Protein AF-I7BSS2-F1 (afdb_monomer_lite)

pLDDT: mean 83.57, std 13.73, range [34.84, 98.06]

Sequence (216 aa):
MVSVLHREDRYIVIKRSDLDKIPGKQRIEFSKASRVAHERMFAAGAPPRQFLVIESDWPEYELAWASIEARVLGSGAAPLTGTRLLELHSSELRAARMETATLRAQLDERNELLRDSSGKLIRLAAHLISAPLFALQDLQDEDKKMTRARVDKAVDTADARLKDAAYELRRIADALSASAGPSSPTWSCQACQVEQPTDRACDACAGQTALITARS

Secondary structure (DSSP,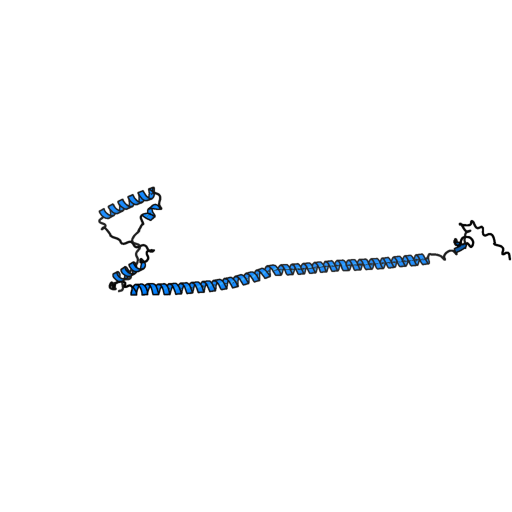 8-state):
---------------TTGGGGS-HHHHHHHHHHHHHHHHHHHHTTPPP-------TTSTTHHHHHHHHHHHHTT-------HHHHHHHHHHHHHHHHHHHHHHHHHHHHHHHHHHHHHHHHHHHHHHHHHHHHHHHHHHHHHHHHHHHHHHHHHHHHHHHHHHHHHHHHHHHHHHHHHHS-S-PPEEE-TTT--EEETTS--TTTTT---------

Foldseek 3Di:
DQDDDDDDPDDDDDDPVNLVVDDPVVSVVVVVVVVVVVVVCVVVPNDDDDDDDDDPPPPCPVVVVVQVRCVVRVVDPPDCDVVVVVVVVVVVVVVVVVVVVVVVVVVVVVVVVVVVVVVVVVVVVCCVVVVVVVVVVVVVVVVVVVVVVVVVVVVVVVVVVVVVVVVVVVVVVVVVVVVPDDDQDWDQDPVPRDTDHPVDADPVPRNDDDDPPDDD

Structure (mmCIF, N/CA/C/O backbone):
data_AF-I7BSS2-F1
#
_entry.id   AF-I7BSS2-F1
#
loop_
_atom_site.group_PDB
_atom_site.id
_atom_site.type_symbol
_atom_site.label_atom_id
_atom_site.label_alt_id
_atom_site.label_comp_id
_atom_site.label_asym_id
_atom_site.label_entity_id
_atom_site.label_seq_id
_atom_site.pdbx_PDB_ins_code
_atom_site.Cartn_x
_atom_site.Cartn_y
_atom_site.Cartn_z
_atom_site.occupancy
_atom_site.B_iso_or_equiv
_atom_site.auth_seq_id
_atom_site.auth_comp_id
_atom_site.auth_asym_id
_atom_site.auth_atom_id
_atom_site.pdbx_PDB_model_num
ATOM 1 N N . MET A 1 1 ? -12.996 -29.213 43.924 1.00 43.97 1 MET A N 1
ATOM 2 C CA . MET A 1 1 ? -13.261 -28.776 42.536 1.00 43.97 1 MET A CA 1
ATOM 3 C C . MET A 1 1 ? -13.120 -27.266 42.515 1.00 43.97 1 MET A C 1
ATOM 5 O O . MET A 1 1 ? -13.808 -26.621 43.293 1.00 43.97 1 MET A O 1
ATOM 9 N N . V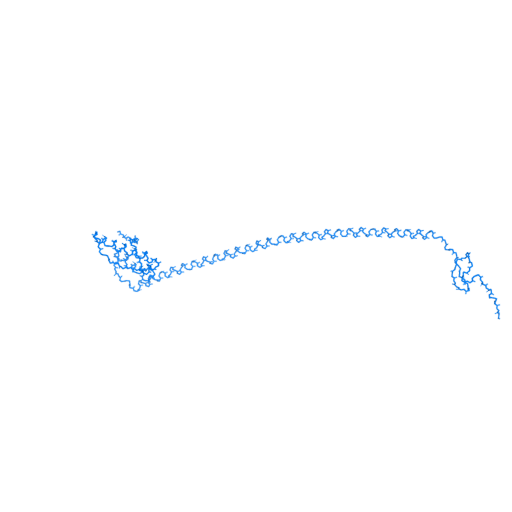AL A 1 2 ? -12.186 -26.722 41.732 1.00 50.12 2 VAL A N 1
ATOM 10 C CA . VAL A 1 2 ? -12.055 -25.268 41.554 1.00 50.12 2 VAL A CA 1
ATOM 11 C C . VAL A 1 2 ? -13.132 -24.857 40.558 1.00 50.12 2 VAL A C 1
ATOM 13 O O . VAL A 1 2 ? -13.096 -25.280 39.406 1.00 50.12 2 VAL A O 1
ATOM 16 N N . SER A 1 3 ? -14.136 -24.124 41.020 1.00 57.00 3 SER A N 1
ATOM 17 C CA . SER A 1 3 ? -15.126 -23.492 40.149 1.00 57.00 3 SER A CA 1
ATOM 18 C C . SER A 1 3 ? -14.382 -22.525 39.227 1.00 57.00 3 SER A C 1
ATOM 20 O O . SER A 1 3 ? -13.585 -21.744 39.722 1.00 57.00 3 SER A O 1
ATOM 22 N N . VAL A 1 4 ? -14.587 -22.562 37.914 1.00 64.50 4 VAL A N 1
ATOM 23 C CA . VAL A 1 4 ? -14.026 -21.542 37.010 1.00 64.50 4 VAL A CA 1
ATOM 24 C C . VAL A 1 4 ? -15.066 -20.435 36.855 1.00 64.50 4 VAL A C 1
ATOM 26 O O . VAL A 1 4 ? -16.235 -20.724 36.595 1.00 64.50 4 VAL A O 1
ATOM 29 N N . LEU A 1 5 ? -14.672 -19.173 37.049 1.00 74.12 5 LEU A N 1
ATOM 30 C CA . LEU A 1 5 ? -15.551 -18.032 36.797 1.00 74.12 5 LEU A CA 1
ATOM 31 C C . LEU A 1 5 ? -15.657 -17.814 35.280 1.00 74.12 5 LEU A C 1
ATOM 33 O O . LEU A 1 5 ? -14.679 -17.459 34.628 1.00 74.12 5 LEU A O 1
ATOM 37 N N . HIS A 1 6 ? -16.849 -17.993 34.715 1.00 76.25 6 HIS A N 1
ATOM 38 C CA . HIS A 1 6 ? -17.113 -17.668 33.314 1.00 76.25 6 HIS A CA 1
ATOM 39 C C . HIS A 1 6 ? -17.770 -16.290 33.199 1.00 76.25 6 HIS A C 1
ATOM 41 O O . HIS A 1 6 ? -18.730 -15.992 33.909 1.00 76.25 6 HIS A O 1
ATOM 47 N N . ARG A 1 7 ? -17.255 -15.443 32.297 1.00 82.81 7 ARG A N 1
ATOM 48 C CA . ARG A 1 7 ? -17.923 -14.195 31.902 1.00 82.81 7 ARG A CA 1
ATOM 49 C C . ARG A 1 7 ? -19.115 -14.577 31.020 1.00 82.81 7 ARG A C 1
ATOM 51 O O . ARG A 1 7 ? -18.929 -15.236 30.002 1.00 82.81 7 ARG A O 1
ATOM 58 N N . GLU A 1 8 ? -20.324 -14.207 31.424 1.00 82.69 8 GLU A N 1
ATOM 59 C CA . GLU A 1 8 ? -21.550 -14.596 30.724 1.00 82.69 8 GLU A CA 1
ATOM 60 C C . GLU A 1 8 ? -22.195 -13.391 30.037 1.00 82.69 8 GLU A C 1
ATOM 62 O O . GLU A 1 8 ? -22.363 -12.333 30.647 1.00 82.69 8 GLU A O 1
ATOM 67 N N . ASP A 1 9 ? -22.629 -13.577 28.793 1.00 84.31 9 ASP A N 1
ATOM 68 C CA . ASP A 1 9 ? -23.390 -12.572 28.051 1.00 84.31 9 ASP A CA 1
ATOM 69 C C . ASP A 1 9 ? -24.883 -12.649 28.418 1.00 84.31 9 ASP A C 1
ATOM 71 O O . ASP A 1 9 ? -25.696 -13.269 27.733 1.00 84.31 9 ASP A O 1
ATOM 75 N N . ARG A 1 10 ? -25.233 -12.109 29.593 1.00 85.56 10 ARG A N 1
ATOM 76 C CA . ARG A 1 10 ? -26.603 -12.168 30.147 1.00 85.56 10 ARG A CA 1
ATOM 77 C C . ARG A 1 10 ? -27.383 -10.866 30.055 1.00 85.56 10 ARG A C 1
ATOM 79 O O . ARG A 1 10 ? -28.590 -10.866 30.303 1.00 85.56 10 ARG A O 1
ATOM 86 N N . TYR A 1 11 ? -26.710 -9.756 29.778 1.00 87.31 11 TYR A N 1
ATOM 87 C CA . TYR A 1 11 ? -27.291 -8.429 29.919 1.00 87.31 11 TYR A CA 1
ATOM 88 C C . TYR A 1 11 ? -26.928 -7.555 28.732 1.00 87.31 11 TYR A C 1
ATOM 90 O O . TYR A 1 11 ? -25.764 -7.430 28.373 1.00 87.31 11 TYR A O 1
ATOM 98 N N . ILE A 1 12 ? -27.933 -6.867 28.199 1.00 87.75 12 ILE A N 1
ATOM 99 C CA . ILE A 1 12 ? -27.731 -5.775 27.255 1.00 87.75 12 ILE A CA 1
ATOM 100 C C . ILE A 1 12 ? -27.746 -4.476 28.057 1.00 87.75 12 ILE A C 1
ATOM 102 O O . ILE A 1 12 ? -28.738 -4.156 28.718 1.00 87.75 12 ILE A O 1
ATOM 106 N N . VAL A 1 13 ? -26.649 -3.724 27.994 1.00 88.94 13 VAL A N 1
ATOM 107 C CA . VAL A 1 13 ? -26.529 -2.396 28.604 1.00 88.94 13 VAL A CA 1
ATOM 108 C C . VAL A 1 13 ? -26.476 -1.362 27.491 1.00 88.94 13 VAL A C 1
ATOM 110 O O . VAL A 1 13 ? -25.643 -1.448 26.595 1.00 88.94 13 VAL A O 1
ATOM 113 N N . ILE A 1 14 ? -27.367 -0.374 27.546 1.00 90.25 14 ILE A N 1
ATOM 114 C CA . ILE A 1 14 ? -27.412 0.724 26.577 1.00 90.25 14 ILE A CA 1
ATOM 115 C C . ILE A 1 14 ? -27.249 2.032 27.344 1.00 90.25 14 ILE A C 1
ATOM 117 O O . ILE A 1 14 ? -28.070 2.350 28.210 1.00 90.25 14 ILE A O 1
ATOM 121 N N . LYS A 1 15 ? -26.196 2.801 27.039 1.00 90.88 15 LYS A N 1
ATOM 122 C CA . LYS A 1 15 ? -26.003 4.124 27.641 1.00 90.88 15 LYS A CA 1
ATOM 123 C C . LYS A 1 15 ? -27.049 5.091 27.104 1.00 90.88 15 LYS A C 1
ATOM 125 O O . LYS A 1 15 ? -27.368 5.100 25.917 1.00 90.88 15 LYS A O 1
ATOM 130 N N . ARG A 1 16 ? -27.547 5.972 27.972 1.00 89.44 16 ARG A N 1
ATOM 131 C CA . ARG A 1 16 ? -28.527 6.991 27.565 1.00 89.44 16 ARG A CA 1
ATOM 132 C C . ARG A 1 16 ? -27.967 7.957 26.521 1.00 89.44 16 ARG A C 1
ATOM 134 O O . ARG A 1 16 ? -28.697 8.307 25.607 1.00 89.44 16 ARG A O 1
ATOM 141 N N . SER A 1 17 ? -26.693 8.332 26.623 1.00 91.19 17 SER A N 1
ATOM 142 C CA . SER A 1 17 ? -26.021 9.195 25.642 1.00 91.19 17 SER A CA 1
ATOM 143 C C . SER A 1 17 ? -25.881 8.540 24.266 1.00 91.19 17 SER A C 1
ATOM 145 O O . SER A 1 17 ? -25.930 9.223 23.248 1.00 91.19 17 SER A O 1
ATOM 147 N N . ASP A 1 18 ? -25.760 7.212 24.198 1.00 91.62 18 ASP A N 1
ATOM 148 C CA . ASP A 1 18 ? -25.717 6.504 22.916 1.00 91.62 18 ASP A CA 1
ATOM 149 C C . ASP A 1 18 ? -27.082 6.491 22.218 1.00 91.62 18 ASP A C 1
ATOM 151 O O . ASP A 1 18 ? -27.145 6.456 20.989 1.00 91.62 18 ASP A O 1
ATOM 155 N N . LEU A 1 19 ? -28.181 6.613 22.972 1.00 90.88 19 LEU A N 1
ATOM 156 C CA . LEU A 1 19 ? -29.523 6.759 22.400 1.00 90.88 19 LEU A CA 1
ATOM 157 C C . LEU A 1 19 ? -29.730 8.099 21.684 1.00 90.88 19 LEU A C 1
ATOM 159 O O . LEU A 1 19 ? -30.667 8.218 20.898 1.00 90.88 19 LEU A O 1
ATOM 163 N N . ASP A 1 20 ? -28.879 9.101 21.908 1.00 91.62 20 ASP A N 1
ATOM 164 C CA . ASP A 1 20 ? -28.957 10.368 21.171 1.00 91.62 20 ASP A CA 1
ATOM 165 C C . ASP A 1 20 ? -28.444 10.239 19.730 1.00 91.62 20 ASP A C 1
ATOM 167 O O . ASP A 1 20 ? -28.711 11.103 18.896 1.00 91.62 20 ASP A O 1
ATOM 171 N N . LYS A 1 21 ? -27.763 9.131 19.410 1.00 94.06 21 LYS A N 1
ATOM 172 C CA . LYS A 1 21 ? -27.249 8.832 18.067 1.00 94.06 21 LYS A CA 1
ATOM 173 C C . LYS A 1 21 ? -28.315 8.257 17.128 1.00 94.06 21 LYS A C 1
ATOM 175 O O . LYS A 1 21 ? -28.072 8.172 15.926 1.00 94.06 21 LYS A O 1
ATOM 180 N N . ILE A 1 22 ? -29.481 7.858 17.644 1.00 93.31 22 ILE A N 1
ATOM 181 C CA . ILE A 1 22 ? -30.592 7.334 16.836 1.00 93.31 22 ILE A CA 1
ATOM 182 C C . ILE A 1 22 ? -31.685 8.397 16.621 1.00 93.31 22 ILE A C 1
ATOM 184 O O . ILE A 1 22 ? -31.894 9.257 17.480 1.00 93.31 22 ILE A O 1
ATOM 188 N N . PRO A 1 23 ? -32.433 8.354 15.498 1.00 95.19 23 PRO A N 1
ATOM 189 C CA . PRO A 1 23 ? -33.503 9.308 15.217 1.00 95.19 23 PRO A CA 1
ATOM 190 C C . PRO A 1 23 ? -34.522 9.426 16.356 1.00 95.19 23 PRO A C 1
ATOM 192 O O . PRO A 1 23 ? -34.972 8.427 16.920 1.00 95.19 23 PRO A O 1
ATOM 195 N N . GLY A 1 24 ? -34.976 10.652 16.638 1.00 92.81 24 GLY A N 1
ATOM 196 C CA . GLY A 1 24 ? -35.850 10.940 17.782 1.00 92.81 24 GLY A CA 1
ATOM 197 C C . GLY A 1 24 ? -37.124 10.086 17.844 1.00 92.81 24 GLY A C 1
ATOM 198 O O . GLY A 1 24 ? -37.524 9.670 18.930 1.00 92.81 24 GLY A O 1
ATOM 199 N N . LYS A 1 25 ? -37.722 9.751 16.691 1.00 94.81 25 LYS A N 1
ATOM 200 C CA . LYS A 1 25 ? -38.886 8.851 16.616 1.00 94.81 25 LYS A CA 1
ATOM 201 C C . LYS A 1 25 ? -38.559 7.445 17.139 1.00 94.81 25 LYS A C 1
ATOM 203 O O . LYS A 1 25 ? -39.314 6.923 17.954 1.00 94.81 25 LYS A O 1
ATOM 208 N N . GLN A 1 26 ? -37.419 6.882 16.735 1.00 93.81 26 GLN A N 1
ATOM 209 C CA . GLN A 1 26 ? -36.960 5.561 17.180 1.00 93.81 26 GLN A CA 1
ATOM 210 C C . GLN A 1 26 ? -36.601 5.570 18.669 1.00 93.81 26 GLN A C 1
ATOM 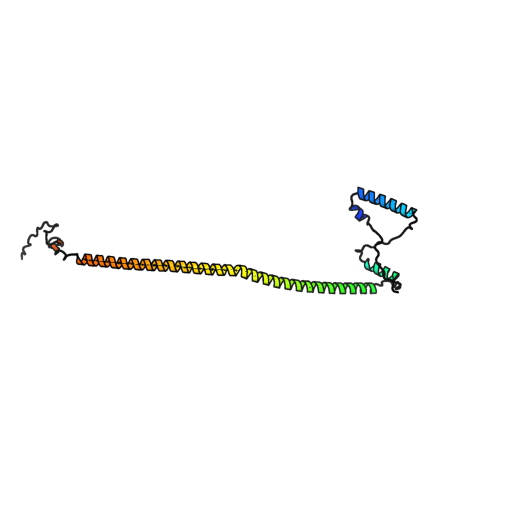212 O O . GLN A 1 26 ? -36.983 4.660 19.397 1.00 93.81 26 GLN A O 1
ATOM 217 N N . ARG A 1 27 ? -35.952 6.634 19.159 1.00 92.81 27 ARG A N 1
ATOM 218 C CA . ARG A 1 27 ? -35.647 6.806 20.591 1.00 92.81 27 ARG A CA 1
ATOM 219 C C . ARG A 1 27 ? -36.909 6.811 21.460 1.00 92.81 27 ARG A C 1
ATOM 221 O O . ARG A 1 27 ? -36.937 6.183 22.521 1.00 92.81 27 ARG A O 1
ATOM 228 N N . ILE A 1 28 ? -37.958 7.512 21.021 1.00 91.81 28 ILE A N 1
ATOM 229 C CA . ILE A 1 28 ? -39.251 7.560 21.725 1.00 91.81 28 ILE A CA 1
ATOM 230 C C . ILE A 1 28 ? -39.915 6.181 21.719 1.00 91.81 28 ILE A C 1
ATOM 232 O O . ILE A 1 28 ? -40.428 5.747 22.750 1.00 91.81 28 ILE A O 1
ATOM 236 N N . GLU A 1 29 ? -39.910 5.499 20.576 1.00 94.94 29 GLU A N 1
ATOM 237 C CA . GLU A 1 29 ? -40.485 4.162 20.431 1.00 94.94 29 GLU A CA 1
ATOM 238 C C . GLU A 1 29 ? -39.771 3.139 21.321 1.00 94.94 29 GLU A C 1
ATOM 240 O O . GLU A 1 29 ? -40.428 2.455 22.106 1.00 94.94 29 GLU A O 1
ATOM 245 N N . PHE A 1 30 ? -38.435 3.129 21.299 1.00 93.38 30 PHE A N 1
ATOM 246 C CA . PHE A 1 30 ? -37.604 2.314 22.182 1.00 93.38 30 PHE A CA 1
ATOM 247 C C . PHE A 1 30 ? -37.933 2.575 23.656 1.00 93.38 30 PHE A C 1
ATOM 249 O O . PHE A 1 30 ? -38.259 1.648 24.390 1.00 93.38 30 PHE A O 1
ATOM 256 N N . SER A 1 31 ? -37.958 3.844 24.077 1.00 90.19 31 SER A N 1
ATOM 257 C CA . SER A 1 31 ? -38.245 4.212 25.472 1.00 90.19 31 SER A CA 1
ATOM 258 C C . SER A 1 31 ? -39.629 3.736 25.931 1.00 90.19 31 SER A C 1
ATOM 260 O O . SER A 1 31 ? -39.784 3.250 27.054 1.00 90.19 31 SER A O 1
ATOM 262 N N . LYS A 1 32 ? -40.643 3.844 25.061 1.00 93.75 32 LYS A N 1
ATOM 263 C CA . LYS A 1 32 ? -41.996 3.337 25.336 1.00 93.75 32 LYS A CA 1
ATOM 264 C C . LYS A 1 32 ? -41.999 1.814 25.458 1.00 93.75 32 LYS A C 1
ATOM 266 O O . LYS A 1 32 ? -42.550 1.294 26.427 1.00 93.75 32 LYS A O 1
ATOM 271 N N . ALA A 1 33 ? -41.374 1.116 24.511 1.00 94.31 33 ALA A N 1
ATOM 272 C CA . ALA A 1 33 ? -41.299 -0.341 24.502 1.00 94.31 33 ALA A CA 1
ATOM 273 C C . ALA A 1 33 ? -40.562 -0.886 25.737 1.00 94.31 33 ALA A C 1
ATOM 275 O O . ALA A 1 33 ? -41.069 -1.793 26.397 1.00 94.31 33 ALA A O 1
ATOM 276 N N . SER A 1 34 ? -39.423 -0.291 26.112 1.00 91.81 34 SER A N 1
ATOM 277 C CA . SER A 1 34 ? -38.654 -0.683 27.299 1.00 91.81 34 SER A CA 1
ATOM 278 C C . SER A 1 34 ? -39.453 -0.521 28.589 1.00 91.81 34 SER A C 1
ATOM 280 O O . SER A 1 34 ? -39.405 -1.403 29.445 1.00 91.81 34 SER A O 1
ATOM 282 N N . ARG A 1 35 ? -40.225 0.567 28.730 1.00 91.06 35 ARG A N 1
ATOM 283 C CA . ARG A 1 35 ? -41.082 0.772 29.908 1.00 91.06 35 ARG A CA 1
ATOM 284 C C . ARG A 1 35 ? -42.175 -0.292 30.003 1.00 91.06 35 ARG A C 1
ATOM 286 O O . ARG A 1 35 ? -42.334 -0.894 31.058 1.00 91.06 35 ARG A O 1
ATOM 293 N N . VAL A 1 36 ? -42.872 -0.569 28.899 1.00 95.00 36 VAL A N 1
ATOM 294 C CA . VAL A 1 36 ? -43.915 -1.610 28.857 1.00 95.00 36 VAL A CA 1
ATOM 295 C C . VAL A 1 36 ? -43.330 -2.988 29.173 1.00 95.00 36 VAL A C 1
ATOM 297 O O . VAL A 1 36 ? -43.932 -3.754 29.923 1.00 95.00 36 VAL A O 1
ATOM 300 N N . ALA A 1 37 ? -42.152 -3.313 28.634 1.00 92.94 37 ALA A N 1
ATOM 301 C CA . ALA A 1 37 ? -41.465 -4.562 28.945 1.00 92.94 37 ALA A CA 1
ATOM 302 C C . ALA A 1 37 ? -41.114 -4.652 30.438 1.00 92.94 37 ALA A C 1
ATOM 304 O O . ALA A 1 37 ? -41.373 -5.679 31.060 1.00 92.94 37 ALA A O 1
ATOM 305 N N . HIS A 1 38 ? -40.582 -3.576 31.025 1.00 89.25 38 HIS A N 1
ATOM 306 C CA . HIS A 1 38 ? -40.266 -3.516 32.451 1.00 89.25 38 HIS A CA 1
ATOM 307 C C . HIS A 1 38 ? -41.501 -3.723 33.336 1.00 89.25 38 HIS A C 1
ATOM 309 O O . HIS A 1 38 ? -41.474 -4.573 34.221 1.00 89.25 38 HIS A O 1
ATOM 315 N N . GLU A 1 39 ? -42.597 -3.014 33.061 1.00 92.19 39 GLU A N 1
ATOM 316 C CA . GLU A 1 39 ? -43.860 -3.149 33.799 1.00 92.19 39 GLU A CA 1
ATOM 317 C C . GLU A 1 39 ? -44.426 -4.572 33.700 1.00 92.19 39 GLU A C 1
ATOM 319 O O . GLU A 1 39 ? -44.849 -5.140 34.705 1.00 92.19 39 GLU A O 1
ATOM 324 N N . ARG A 1 40 ? -44.378 -5.188 32.511 1.00 94.81 40 ARG A N 1
ATOM 325 C CA . ARG A 1 40 ? -44.810 -6.581 32.313 1.00 94.81 40 ARG A CA 1
ATOM 326 C C . ARG A 1 40 ? -43.929 -7.576 33.061 1.00 94.81 40 ARG A C 1
ATOM 328 O O . ARG A 1 40 ? -44.458 -8.503 33.662 1.00 94.81 40 ARG A O 1
ATOM 335 N N . MET A 1 41 ? -42.608 -7.390 33.044 1.00 93.06 41 MET A N 1
ATOM 336 C CA . MET A 1 41 ? -41.681 -8.232 33.808 1.00 93.06 41 MET A CA 1
ATOM 337 C C . MET A 1 41 ? -41.939 -8.110 35.310 1.00 93.06 41 MET A C 1
ATOM 339 O O . MET A 1 41 ? -41.990 -9.120 36.007 1.00 93.06 41 MET A O 1
ATOM 343 N N . PHE A 1 42 ? -42.150 -6.888 35.799 1.00 91.50 42 PHE A N 1
ATOM 344 C CA . PHE A 1 42 ? -42.475 -6.641 37.199 1.00 91.50 42 PHE A CA 1
ATOM 345 C C . PHE A 1 42 ? -43.810 -7.290 37.593 1.00 91.50 42 PHE A C 1
ATOM 347 O O . PHE A 1 42 ? -43.873 -8.002 38.591 1.00 91.50 42 PHE A O 1
ATOM 354 N N . ALA A 1 43 ? -44.854 -7.137 36.771 1.00 93.94 43 ALA A N 1
ATOM 355 C CA . ALA A 1 43 ? -46.148 -7.789 36.982 1.00 93.94 43 ALA A CA 1
ATOM 356 C C . ALA A 1 43 ? -46.061 -9.327 36.944 1.00 93.94 43 ALA A C 1
ATOM 358 O O . ALA A 1 43 ? -46.811 -10.002 37.642 1.00 93.94 43 ALA A O 1
ATOM 359 N N . ALA A 1 44 ? -45.123 -9.883 36.172 1.00 96.19 44 ALA A N 1
ATOM 360 C CA . ALA A 1 44 ? -44.820 -11.313 36.140 1.00 96.19 44 ALA A CA 1
ATOM 361 C C . ALA A 1 44 ? -43.972 -11.799 37.338 1.00 96.19 44 ALA A C 1
ATOM 363 O O . ALA A 1 44 ? -43.592 -12.967 37.381 1.00 96.19 44 ALA A O 1
ATOM 364 N N . GLY A 1 45 ? -43.664 -10.927 38.305 1.00 94.69 45 GLY A N 1
ATOM 365 C CA . GLY A 1 45 ? -42.936 -11.276 39.526 1.00 94.69 45 GLY A CA 1
ATOM 366 C C . GLY A 1 45 ? -41.412 -11.217 39.405 1.00 94.69 45 GLY A C 1
ATOM 367 O O . GLY A 1 45 ? -40.714 -11.757 40.263 1.00 94.69 45 GLY A O 1
ATOM 368 N N . ALA A 1 46 ? -40.864 -10.576 38.366 1.00 93.31 46 ALA A N 1
ATOM 369 C CA . ALA A 1 46 ? -39.422 -10.369 38.285 1.00 93.31 46 ALA A CA 1
ATOM 370 C C . ALA A 1 46 ? -38.949 -9.458 39.439 1.00 93.31 46 ALA A C 1
ATOM 372 O O . ALA A 1 46 ? -39.485 -8.358 39.606 1.00 93.31 46 ALA A O 1
ATOM 373 N N . PRO A 1 47 ? -37.938 -9.868 40.228 1.00 90.06 47 PRO A N 1
ATOM 374 C CA . PRO A 1 47 ? -37.465 -9.062 41.344 1.00 90.06 47 PRO A CA 1
ATOM 375 C C . PRO A 1 47 ? -36.731 -7.807 40.844 1.00 90.06 47 PRO A C 1
ATOM 377 O O . PRO A 1 47 ? -36.054 -7.864 39.809 1.00 90.06 47 PRO A O 1
ATOM 380 N N . PRO A 1 48 ? -36.790 -6.687 41.588 1.00 84.81 48 PRO A N 1
ATOM 381 C CA . PRO A 1 48 ? -35.946 -5.536 41.309 1.00 84.81 48 PRO A CA 1
ATOM 382 C C . PRO A 1 48 ? -34.475 -5.935 41.463 1.00 84.81 48 PRO A C 1
ATOM 384 O O . PRO A 1 48 ? -34.084 -6.568 42.443 1.00 84.81 48 PRO A O 1
ATOM 387 N N . ARG A 1 49 ? -33.652 -5.568 40.481 1.00 84.62 49 ARG A N 1
ATOM 388 C CA . ARG A 1 49 ? -32.211 -5.834 40.486 1.00 84.62 49 ARG A CA 1
ATOM 389 C C . ARG A 1 49 ? -31.453 -4.519 40.545 1.00 84.62 49 ARG A C 1
ATOM 391 O O . ARG A 1 49 ? -31.808 -3.564 39.858 1.00 84.62 49 ARG A O 1
ATOM 398 N N . GLN A 1 50 ? -30.407 -4.491 41.357 1.00 86.44 50 GLN A N 1
ATOM 399 C CA . GLN A 1 50 ? -29.439 -3.404 41.388 1.00 86.44 50 GLN A CA 1
ATOM 400 C C . GLN A 1 50 ? -28.169 -3.877 40.693 1.00 86.44 50 GLN A C 1
ATOM 402 O O . GLN A 1 50 ? -27.738 -5.014 40.889 1.00 86.44 50 GLN A O 1
ATOM 407 N N . PHE A 1 51 ? -27.589 -3.008 39.873 1.00 88.00 51 PHE A N 1
ATOM 408 C CA . PHE A 1 51 ? -26.407 -3.322 39.085 1.00 88.00 51 PHE A CA 1
ATOM 409 C C . PHE A 1 51 ? -25.364 -2.228 39.268 1.00 88.00 51 PHE A C 1
ATOM 411 O O . PHE A 1 51 ? -25.699 -1.044 39.285 1.00 88.00 51 PHE A O 1
ATOM 418 N N . LEU A 1 52 ? -24.103 -2.642 39.356 1.00 85.94 52 LEU A N 1
ATOM 419 C CA . LEU A 1 52 ? -22.957 -1.782 39.110 1.00 85.94 52 LEU A CA 1
ATOM 420 C C . LEU A 1 52 ? -22.504 -2.049 37.675 1.00 85.94 52 LEU A C 1
ATOM 422 O O . LEU A 1 52 ? -22.253 -3.198 37.316 1.00 85.94 52 LEU A O 1
ATOM 426 N N . VAL A 1 53 ? -22.433 -1.002 36.859 1.00 90.06 53 VAL A N 1
ATOM 427 C CA . VAL A 1 53 ? -21.940 -1.084 35.482 1.00 90.06 53 VAL A CA 1
ATOM 428 C C . VAL A 1 53 ? -20.585 -0.399 35.443 1.00 90.06 53 VAL A C 1
ATOM 430 O O . VAL A 1 53 ? -20.474 0.753 35.857 1.00 90.06 53 VAL A O 1
ATOM 433 N N . ILE A 1 54 ? -19.573 -1.116 34.963 1.00 90.38 54 ILE A N 1
ATOM 434 C CA . ILE A 1 54 ? -18.215 -0.605 34.786 1.00 90.38 54 ILE A CA 1
ATOM 435 C C . ILE A 1 54 ? -17.878 -0.729 33.306 1.00 90.38 54 ILE A C 1
ATOM 437 O O . ILE A 1 54 ? -18.029 -1.802 32.722 1.00 90.38 54 ILE A O 1
ATOM 441 N N . GLU A 1 55 ? -17.476 0.380 32.698 1.00 91.50 55 GLU A N 1
ATOM 442 C CA . GLU A 1 55 ? -17.088 0.421 31.290 1.00 91.50 55 GLU A CA 1
ATOM 443 C C . GLU A 1 55 ? -15.684 -0.161 31.109 1.00 91.50 55 GLU A C 1
ATOM 445 O O . GLU A 1 55 ? -14.843 -0.044 31.997 1.00 91.50 55 GLU A O 1
ATOM 450 N N . SER A 1 56 ? -15.428 -0.808 29.972 1.00 89.44 56 SER A N 1
ATOM 451 C CA . SER A 1 56 ? -14.153 -1.492 29.715 1.00 89.44 56 SER A CA 1
ATOM 452 C C . SER A 1 56 ? -12.962 -0.549 29.553 1.00 89.44 56 SER A C 1
ATOM 454 O O . SER A 1 56 ? -11.822 -0.967 29.707 1.00 89.44 56 SER A O 1
ATOM 456 N N . ASP A 1 57 ? -13.217 0.707 29.199 1.00 89.44 57 ASP A N 1
ATOM 457 C CA . ASP A 1 57 ? -12.224 1.777 29.090 1.00 89.44 57 ASP A CA 1
ATOM 458 C C . ASP A 1 57 ? -11.965 2.488 30.427 1.00 89.44 57 ASP A C 1
ATOM 460 O O . ASP A 1 57 ? -11.092 3.355 30.505 1.00 89.44 57 ASP A O 1
ATOM 464 N N . TRP A 1 58 ? -12.686 2.121 31.491 1.00 92.44 58 TRP A N 1
ATOM 465 C CA . TRP A 1 58 ? -12.423 2.649 32.820 1.00 92.44 58 TRP A CA 1
ATOM 466 C C . TRP A 1 58 ? -11.129 2.036 33.390 1.00 92.44 58 TRP A C 1
ATOM 468 O O . TRP A 1 58 ? -10.980 0.811 33.346 1.00 92.44 58 TRP A O 1
ATOM 478 N N . PRO A 1 59 ? -10.193 2.835 33.942 1.00 86.31 59 PRO A N 1
ATOM 479 C CA . PRO A 1 59 ? -8.863 2.352 34.333 1.00 86.31 59 PRO A CA 1
ATOM 480 C C . PRO A 1 59 ? -8.875 1.170 35.310 1.00 86.31 59 PRO A C 1
ATOM 482 O O . PRO A 1 59 ? -7.987 0.321 35.279 1.00 86.31 59 PRO A O 1
ATOM 485 N N . GLU A 1 60 ? -9.885 1.087 36.171 1.00 86.00 60 GLU A N 1
ATOM 486 C CA . GLU A 1 60 ? -10.013 0.048 37.183 1.00 86.00 60 GLU A CA 1
ATOM 487 C C . GLU A 1 60 ? -10.968 -1.085 36.765 1.00 86.00 60 GLU A C 1
ATOM 489 O O . GLU A 1 60 ? -11.343 -1.902 37.607 1.00 86.00 60 GLU A O 1
ATOM 494 N N . TYR A 1 61 ? -11.338 -1.185 35.480 1.00 89.81 61 TYR A N 1
ATOM 495 C CA . TYR A 1 61 ? -12.178 -2.267 34.949 1.00 89.81 61 TYR A CA 1
ATOM 496 C C . TYR A 1 61 ? -11.618 -3.658 35.283 1.00 89.81 61 TYR A C 1
ATOM 498 O O . TYR A 1 61 ? -12.291 -4.458 35.938 1.00 89.81 61 TYR A O 1
ATOM 506 N N . GLU A 1 62 ? -10.362 -3.932 34.917 1.00 86.31 62 GLU A N 1
ATOM 507 C CA . GLU A 1 62 ? -9.732 -5.234 35.188 1.00 86.31 62 GLU A CA 1
ATOM 508 C C . GLU A 1 62 ? -9.512 -5.466 36.691 1.00 86.31 62 GLU A C 1
ATOM 510 O O . GLU A 1 62 ? -9.651 -6.586 37.184 1.00 86.31 62 GLU A O 1
ATOM 515 N N . LEU A 1 63 ? -9.263 -4.404 37.465 1.00 83.12 63 LEU A N 1
ATOM 516 C CA . LEU A 1 63 ? -9.113 -4.491 38.922 1.00 83.12 63 LEU A CA 1
ATOM 517 C C . LEU A 1 63 ? -10.424 -4.847 39.624 1.00 83.12 63 LEU A C 1
ATOM 519 O O . LEU A 1 63 ? -10.443 -5.669 40.550 1.00 83.12 63 LEU A O 1
ATOM 523 N N . ALA A 1 64 ? -11.528 -4.240 39.191 1.00 86.81 64 ALA A N 1
ATOM 524 C CA . ALA A 1 64 ? -12.856 -4.578 39.672 1.00 86.81 64 ALA A CA 1
ATOM 525 C C . ALA A 1 64 ? -13.185 -6.037 39.341 1.00 86.81 64 ALA A C 1
ATOM 527 O O . ALA A 1 64 ? -13.718 -6.756 40.190 1.00 86.81 64 ALA A O 1
ATOM 528 N N . TRP A 1 65 ? -12.795 -6.502 38.154 1.00 87.88 65 TRP A N 1
ATOM 529 C CA . TRP A 1 65 ? -13.028 -7.876 37.736 1.00 87.88 65 TRP A CA 1
ATOM 530 C C . TRP A 1 65 ? -12.207 -8.895 38.529 1.00 87.88 65 TRP A C 1
ATOM 532 O O . TRP A 1 65 ? -12.780 -9.831 39.089 1.00 87.88 65 TRP A O 1
ATOM 542 N N . ALA A 1 66 ? -10.907 -8.656 38.704 1.00 83.62 66 ALA A N 1
ATOM 543 C CA . ALA A 1 66 ? -10.039 -9.478 39.548 1.00 83.62 66 ALA A CA 1
ATOM 544 C C . ALA A 1 66 ? -10.540 -9.544 41.003 1.00 83.62 66 ALA A C 1
ATOM 546 O O . ALA A 1 66 ? -10.490 -10.594 41.647 1.00 83.62 66 ALA A O 1
ATOM 547 N N . SER A 1 67 ? -11.076 -8.433 41.523 1.00 82.31 67 SER A N 1
ATOM 548 C CA . SER A 1 67 ? -11.683 -8.383 42.859 1.00 82.31 67 SER A CA 1
ATOM 549 C C . SER A 1 67 ? -12.932 -9.259 42.971 1.00 82.31 67 SER A C 1
ATOM 551 O O . SER A 1 67 ? -13.136 -9.915 43.995 1.00 82.31 67 SER A O 1
ATOM 553 N N . ILE A 1 68 ? -13.781 -9.263 41.940 1.00 85.44 68 ILE A N 1
ATOM 554 C CA . ILE A 1 68 ? -14.987 -10.098 41.882 1.00 85.44 68 ILE A CA 1
ATOM 555 C C . ILE A 1 68 ? -14.595 -11.571 41.777 1.00 85.44 68 ILE A C 1
ATOM 557 O O . ILE A 1 68 ? -15.089 -12.386 42.555 1.00 85.44 68 ILE A O 1
ATOM 561 N N . GLU A 1 69 ? -13.667 -11.909 40.885 1.00 84.12 69 GLU A N 1
ATOM 562 C CA . GLU A 1 69 ? -13.182 -13.275 40.695 1.00 84.12 69 GLU A CA 1
ATOM 563 C C . GLU A 1 69 ? -12.581 -13.848 41.985 1.00 84.12 69 GLU A C 1
ATOM 565 O O . GLU A 1 69 ? -12.993 -14.915 42.439 1.00 84.12 69 GLU A O 1
ATOM 570 N N . ALA A 1 70 ? -11.693 -13.102 42.651 1.00 79.94 70 ALA A N 1
ATOM 571 C CA . ALA A 1 70 ? -11.089 -13.524 43.914 1.00 79.94 70 ALA A CA 1
ATOM 572 C C . ALA A 1 70 ? -12.133 -13.812 45.009 1.00 79.94 70 ALA A C 1
ATOM 574 O O . ALA A 1 70 ? -11.960 -14.743 45.801 1.00 79.94 70 ALA A O 1
ATOM 575 N N . ARG A 1 71 ? -13.229 -13.039 45.047 1.00 81.12 71 ARG A N 1
ATOM 576 C CA . ARG A 1 71 ? -14.342 -13.266 45.982 1.00 81.12 71 ARG A CA 1
ATOM 577 C C . ARG A 1 71 ? -15.152 -14.505 45.618 1.00 81.12 71 ARG A C 1
ATOM 579 O O . ARG A 1 71 ? -15.446 -15.302 46.504 1.00 81.12 71 ARG A O 1
ATOM 586 N N . VAL A 1 72 ? -15.506 -14.676 44.344 1.00 81.56 72 VAL A N 1
ATOM 587 C CA . VAL A 1 72 ? -16.329 -15.807 43.880 1.00 81.56 72 VAL A CA 1
ATOM 588 C C . VAL A 1 72 ? -15.590 -17.1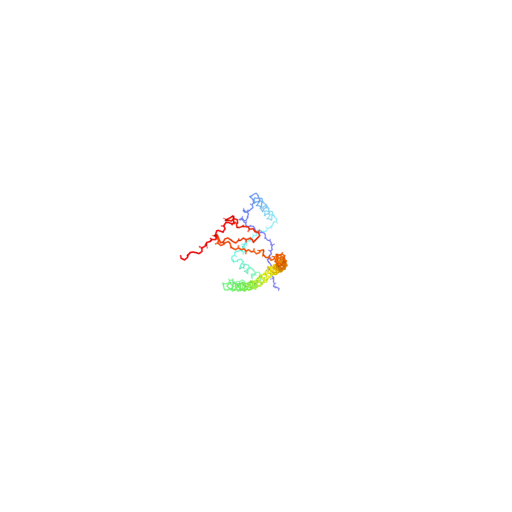38 44.032 1.00 81.56 72 VAL A C 1
ATOM 590 O O . VAL A 1 72 ? -16.202 -18.140 44.392 1.00 81.56 72 VAL A O 1
ATOM 593 N N . LEU A 1 73 ? -14.273 -17.146 43.830 1.00 82.00 73 LEU A N 1
ATOM 594 C CA . LEU A 1 73 ? -13.434 -18.337 43.976 1.00 82.00 73 LEU A CA 1
ATOM 595 C C . LEU A 1 73 ? -13.090 -18.686 45.433 1.00 82.00 73 LEU A C 1
ATOM 597 O O . LEU A 1 73 ? -12.396 -19.668 45.680 1.00 82.00 73 LEU A O 1
ATOM 601 N N . GLY A 1 74 ? -13.582 -17.914 46.408 1.00 70.12 74 GLY A N 1
ATOM 602 C CA . GLY A 1 74 ? -13.392 -18.206 47.829 1.00 70.12 74 GLY A CA 1
ATOM 603 C C . GLY A 1 74 ? -11.980 -17.927 48.350 1.00 70.12 74 GLY A C 1
ATOM 604 O O . GLY A 1 74 ? -11.660 -18.328 49.465 1.00 70.12 74 GLY A O 1
ATOM 605 N N . SER A 1 75 ? -11.147 -17.198 47.601 1.00 64.88 75 SER A N 1
ATOM 606 C CA . SER A 1 75 ? -9.746 -16.917 47.957 1.00 64.88 75 SER A CA 1
ATOM 607 C C . SER A 1 75 ? -9.568 -15.952 49.137 1.00 64.88 75 SER A C 1
ATOM 609 O O . SER A 1 75 ? -8.440 -15.584 49.451 1.00 64.88 75 SER A O 1
ATOM 611 N N . GLY A 1 76 ? -10.656 -15.548 49.804 1.00 55.38 76 GLY A N 1
ATOM 612 C CA . GLY A 1 76 ? -10.643 -14.552 50.869 1.00 55.38 76 GLY A CA 1
ATOM 613 C C . GLY A 1 76 ? -10.307 -13.168 50.316 1.00 55.38 76 GLY A C 1
ATOM 614 O O . GLY A 1 76 ? -9.295 -12.954 49.654 1.00 55.38 76 GLY A O 1
ATOM 615 N N . ALA A 1 77 ? -11.165 -12.190 50.585 1.00 51.69 77 ALA A N 1
ATOM 616 C CA . ALA A 1 77 ? -10.876 -10.801 50.272 1.00 51.69 77 ALA A CA 1
ATOM 617 C C . ALA A 1 77 ? -9.762 -10.284 51.199 1.00 51.69 77 ALA A C 1
ATOM 619 O O . ALA A 1 77 ? -10.025 -9.558 52.153 1.00 51.69 77 ALA A O 1
ATOM 620 N N . ALA A 1 78 ? -8.505 -10.628 50.916 1.00 54.66 78 ALA A N 1
ATOM 621 C CA . ALA A 1 78 ? -7.452 -9.670 51.190 1.00 54.66 78 ALA A CA 1
ATOM 622 C C . ALA A 1 78 ? -7.783 -8.444 50.321 1.00 54.66 78 ALA A C 1
ATOM 624 O O . ALA A 1 78 ? -8.038 -8.621 49.123 1.00 54.66 78 ALA A O 1
ATOM 625 N N . PRO A 1 79 ? -7.845 -7.225 50.885 1.00 56.03 79 PRO A N 1
ATOM 626 C CA . PRO A 1 79 ? -7.912 -6.022 50.070 1.00 56.03 79 PRO A CA 1
ATOM 627 C C . PRO A 1 79 ? -6.832 -6.139 48.996 1.00 56.03 79 PRO A C 1
ATOM 629 O O . PRO A 1 79 ? -5.739 -6.626 49.296 1.00 56.03 79 PRO A O 1
ATOM 632 N N . LEU A 1 80 ? -7.114 -5.728 47.758 1.00 56.31 80 LEU A N 1
ATOM 633 C CA . LEU A 1 80 ? -6.044 -5.474 46.800 1.00 56.31 80 LEU A CA 1
ATOM 634 C C . LEU A 1 80 ? -5.219 -4.311 47.374 1.00 56.31 80 LEU A C 1
ATOM 636 O O . LEU A 1 80 ? -5.466 -3.145 47.088 1.00 56.31 80 LEU A O 1
ATOM 640 N N . THR A 1 81 ? -4.308 -4.617 48.293 1.00 58.88 81 THR A N 1
ATOM 641 C CA . THR A 1 81 ? -3.329 -3.686 48.831 1.00 58.88 81 THR A CA 1
ATOM 642 C C . THR A 1 81 ? -2.465 -3.223 47.669 1.00 58.88 81 THR A C 1
ATOM 644 O O . THR A 1 81 ? -2.175 -4.000 46.756 1.00 58.88 81 THR A O 1
ATOM 647 N N . GLY A 1 82 ? -2.056 -1.951 47.689 1.00 59.38 82 GLY A N 1
ATOM 648 C CA . GLY A 1 82 ? -1.322 -1.324 46.583 1.00 59.38 82 GLY A CA 1
ATOM 649 C C . GLY A 1 82 ? -0.113 -2.130 46.088 1.00 59.38 82 GLY A C 1
ATOM 650 O O . GLY A 1 82 ? 0.221 -2.060 44.915 1.00 59.38 82 GLY A O 1
ATOM 651 N N . THR A 1 83 ? 0.486 -2.972 46.931 1.00 65.88 83 THR A N 1
ATOM 652 C CA . THR A 1 83 ? 1.546 -3.922 46.565 1.00 65.88 83 THR A CA 1
ATOM 653 C C . THR A 1 83 ? 1.122 -4.972 45.537 1.00 65.88 83 THR A C 1
ATOM 655 O O . THR A 1 83 ? 1.806 -5.127 44.530 1.00 65.88 83 THR A O 1
ATOM 658 N N . ARG A 1 84 ? -0.021 -5.650 45.712 1.00 64.81 84 ARG A N 1
ATOM 659 C CA . ARG A 1 84 ? -0.494 -6.664 44.745 1.00 64.81 84 ARG A CA 1
ATOM 660 C C . ARG A 1 84 ? -0.912 -6.029 43.416 1.00 64.81 84 ARG A C 1
ATOM 662 O O . ARG A 1 84 ? -0.777 -6.631 42.356 1.00 64.81 84 ARG A O 1
ATOM 669 N N . LEU A 1 85 ? -1.385 -4.787 43.487 1.00 67.50 85 LEU A N 1
ATOM 670 C CA . LEU A 1 85 ? -1.762 -3.967 42.340 1.00 67.50 85 LEU A CA 1
ATOM 671 C C . LEU A 1 85 ? -0.526 -3.549 41.527 1.00 67.50 85 LEU A C 1
ATOM 673 O O . LEU A 1 85 ? -0.507 -3.709 40.310 1.00 67.50 85 LEU A O 1
ATOM 677 N N . LEU A 1 86 ? 0.539 -3.114 42.207 1.00 75.19 86 LEU A N 1
ATOM 678 C CA . LEU A 1 86 ? 1.836 -2.824 41.592 1.00 75.19 86 LEU A CA 1
ATOM 679 C C . LEU A 1 86 ? 2.475 -4.072 40.972 1.00 75.19 86 LEU A C 1
ATOM 681 O O . LEU A 1 86 ? 3.056 -3.981 39.894 1.00 75.19 86 LEU A O 1
ATOM 685 N N . GLU A 1 87 ? 2.360 -5.237 41.610 1.00 78.81 87 GLU A N 1
ATOM 686 C CA . GLU A 1 87 ? 2.886 -6.495 41.071 1.00 78.81 87 GLU A CA 1
ATOM 687 C C . GLU A 1 87 ? 2.194 -6.898 39.765 1.00 78.81 87 GLU A C 1
ATOM 689 O O . GLU A 1 87 ? 2.890 -7.181 38.784 1.00 78.81 87 GLU A O 1
ATOM 694 N N . LEU A 1 88 ? 0.857 -6.854 39.722 1.00 76.75 88 LEU A N 1
ATOM 695 C CA . LEU A 1 88 ? 0.074 -7.135 38.512 1.00 76.75 88 LEU A CA 1
ATOM 696 C C . LEU A 1 88 ? 0.436 -6.167 37.383 1.00 76.75 88 LEU A C 1
ATOM 698 O O . LEU A 1 88 ? 0.853 -6.610 36.313 1.00 76.75 88 LEU A O 1
ATOM 702 N N . HIS A 1 89 ? 0.419 -4.860 37.661 1.00 82.00 89 HIS A N 1
ATOM 703 C CA . HIS A 1 89 ? 0.795 -3.846 36.676 1.00 82.00 89 HIS A CA 1
ATOM 704 C C . HIS A 1 89 ? 2.242 -4.029 36.199 1.00 82.00 89 HIS A C 1
ATOM 706 O O . HIS A 1 89 ? 2.531 -3.918 35.012 1.00 82.00 89 HIS A O 1
ATOM 712 N N . SER A 1 90 ? 3.176 -4.371 37.094 1.00 83.75 90 SER A N 1
ATOM 713 C CA . SER A 1 90 ? 4.574 -4.628 36.719 1.00 83.75 90 SER A CA 1
ATOM 714 C C . SER A 1 90 ? 4.729 -5.853 35.815 1.00 83.75 90 SER A C 1
ATOM 716 O O . SER A 1 90 ? 5.654 -5.901 35.000 1.00 83.75 90 SER A O 1
ATOM 718 N N . SER A 1 91 ? 3.863 -6.854 35.983 1.00 84.19 91 SER A N 1
ATOM 719 C CA . SER A 1 91 ? 3.849 -8.078 35.187 1.00 84.19 91 SER A CA 1
ATOM 720 C C . SER A 1 91 ? 3.299 -7.806 33.792 1.00 84.19 91 SER A C 1
ATOM 722 O O . SER A 1 91 ? 3.944 -8.154 32.805 1.00 84.19 91 SER A O 1
ATOM 724 N N . GLU A 1 92 ? 2.170 -7.106 33.706 1.00 86.62 92 GLU A N 1
ATOM 725 C CA . GLU A 1 92 ? 1.567 -6.671 32.441 1.00 86.62 92 GLU A CA 1
ATOM 726 C C . GLU A 1 92 ? 2.520 -5.773 31.654 1.00 86.62 92 GLU A C 1
ATOM 728 O O . GLU A 1 92 ? 2.759 -5.993 30.470 1.00 86.62 92 GLU A O 1
ATOM 733 N N . LEU A 1 93 ? 3.164 -4.819 32.327 1.00 90.00 93 LEU A N 1
ATOM 734 C CA . LEU A 1 93 ? 4.108 -3.908 31.689 1.00 90.00 93 LEU A CA 1
ATOM 735 C C . LEU A 1 93 ? 5.371 -4.637 31.197 1.00 90.00 93 LEU A C 1
ATOM 737 O O . LEU A 1 93 ? 5.954 -4.252 30.183 1.00 90.00 93 LEU A O 1
ATOM 741 N N . ARG A 1 94 ? 5.801 -5.708 31.882 1.00 91.75 94 ARG A N 1
ATOM 742 C CA . ARG A 1 94 ? 6.868 -6.603 31.399 1.00 91.75 94 ARG A CA 1
ATOM 743 C C . ARG A 1 94 ? 6.423 -7.394 30.172 1.00 91.75 94 ARG A C 1
ATOM 745 O O . ARG A 1 94 ? 7.169 -7.418 29.196 1.00 91.75 94 ARG A O 1
ATOM 752 N N . ALA A 1 95 ? 5.228 -7.980 30.199 1.00 91.19 95 ALA A N 1
ATOM 753 C CA . ALA A 1 95 ? 4.674 -8.718 29.066 1.00 91.19 95 ALA A CA 1
ATOM 754 C C . ALA A 1 95 ? 4.531 -7.817 27.827 1.00 91.19 95 ALA A C 1
ATOM 756 O O . ALA A 1 95 ? 5.059 -8.148 26.769 1.00 91.19 95 ALA A O 1
ATOM 757 N N . ALA A 1 96 ? 3.953 -6.624 27.986 1.00 90.56 96 ALA A N 1
ATOM 758 C CA . ALA A 1 96 ? 3.794 -5.646 26.911 1.00 90.56 96 ALA A CA 1
ATOM 759 C C . ALA A 1 96 ? 5.143 -5.176 26.333 1.00 90.56 96 ALA A C 1
ATOM 761 O O . ALA A 1 96 ? 5.288 -4.996 25.122 1.00 90.56 96 ALA A O 1
ATOM 762 N N . ARG A 1 97 ? 6.172 -5.007 27.177 1.00 95.19 97 ARG A N 1
ATOM 763 C CA . ARG A 1 97 ? 7.536 -4.684 26.717 1.00 95.19 97 ARG A CA 1
ATOM 764 C C . ARG A 1 97 ? 8.153 -5.819 25.906 1.00 95.19 97 ARG A C 1
ATOM 766 O O . ARG A 1 97 ? 8.796 -5.542 24.896 1.00 95.19 97 ARG A O 1
ATOM 773 N N . MET A 1 98 ? 7.961 -7.068 26.329 1.00 95.69 98 MET A N 1
ATOM 774 C CA . MET A 1 98 ? 8.428 -8.235 25.577 1.00 95.69 98 MET A CA 1
ATOM 775 C C . MET A 1 98 ? 7.710 -8.347 24.234 1.00 95.69 98 MET A C 1
ATOM 777 O O . MET A 1 98 ? 8.366 -8.507 23.208 1.00 95.69 98 MET A O 1
ATOM 781 N N . GLU A 1 99 ? 6.390 -8.179 24.211 1.00 95.56 99 GLU A N 1
ATOM 782 C CA . GLU A 1 99 ? 5.606 -8.171 22.975 1.00 95.56 99 GLU A CA 1
ATOM 783 C C . GLU A 1 99 ? 6.086 -7.068 22.022 1.00 95.56 99 GLU A C 1
ATOM 785 O O . GLU A 1 99 ? 6.398 -7.337 20.865 1.00 95.56 99 GLU A O 1
ATOM 790 N N . THR A 1 100 ? 6.285 -5.849 22.532 1.00 96.06 100 THR A N 1
ATOM 791 C CA . THR A 1 100 ? 6.819 -4.726 21.744 1.00 96.06 100 THR A CA 1
ATOM 792 C C . THR A 1 100 ? 8.210 -5.029 21.181 1.00 96.06 100 THR A C 1
ATOM 794 O O . THR A 1 100 ? 8.493 -4.700 20.030 1.00 96.06 100 THR A O 1
ATOM 797 N N . ALA A 1 101 ? 9.094 -5.651 21.966 1.00 96.75 101 ALA A N 1
ATOM 798 C CA . ALA A 1 101 ? 10.420 -6.053 21.499 1.00 96.75 101 ALA A CA 1
ATOM 799 C C . ALA A 1 101 ? 10.334 -7.115 20.393 1.00 96.75 101 ALA A C 1
ATOM 801 O O . ALA A 1 101 ? 11.056 -7.033 19.401 1.00 96.75 101 ALA A O 1
ATOM 802 N N . THR A 1 102 ? 9.404 -8.060 20.530 1.00 97.69 102 THR A N 1
ATOM 803 C CA . THR A 1 102 ? 9.166 -9.122 19.544 1.00 97.69 102 THR A CA 1
ATOM 804 C C . THR A 1 102 ? 8.648 -8.540 18.230 1.00 97.69 102 THR A C 1
ATOM 806 O O . THR A 1 102 ? 9.188 -8.834 17.167 1.00 97.69 102 THR A O 1
ATOM 809 N N . LEU A 1 103 ? 7.656 -7.647 18.297 1.00 96.69 103 LEU A N 1
ATOM 810 C CA . LEU A 1 103 ? 7.105 -6.963 17.124 1.00 96.69 103 LEU A CA 1
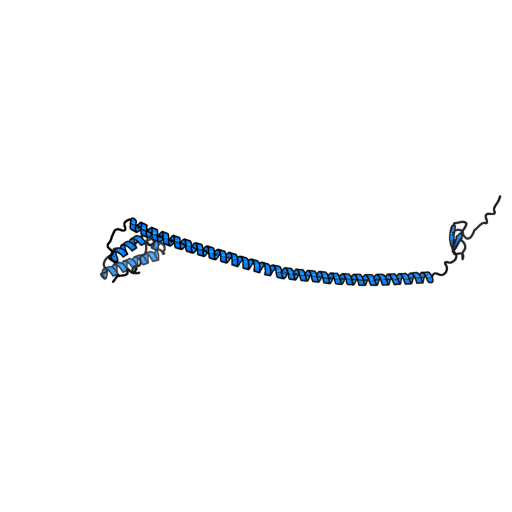ATOM 811 C C . LEU A 1 103 ? 8.151 -6.088 16.424 1.00 96.69 103 LEU A C 1
ATOM 813 O O . LEU A 1 103 ? 8.197 -6.048 15.196 1.00 96.69 103 LEU A O 1
ATOM 817 N N . ARG A 1 104 ? 9.023 -5.411 17.182 1.00 97.62 104 ARG A N 1
ATOM 818 C CA . ARG A 1 104 ? 10.138 -4.641 16.607 1.00 97.62 104 ARG A CA 1
ATOM 819 C C . ARG A 1 104 ? 11.125 -5.538 15.865 1.00 97.62 104 ARG A C 1
ATOM 821 O O . ARG A 1 104 ? 11.459 -5.226 14.730 1.00 97.62 104 ARG A O 1
ATOM 828 N N . ALA A 1 105 ? 11.511 -6.671 16.449 1.00 97.31 105 ALA A N 1
ATOM 829 C CA . ALA A 1 105 ? 12.389 -7.631 15.781 1.00 97.31 105 ALA A CA 1
ATOM 830 C C . ALA A 1 105 ? 11.769 -8.173 14.477 1.00 97.31 105 ALA A C 1
ATOM 832 O O . ALA A 1 105 ? 12.451 -8.256 13.458 1.00 97.31 105 ALA A O 1
ATOM 833 N N . GLN A 1 106 ? 10.464 -8.467 14.479 1.00 97.31 106 GLN A N 1
ATOM 834 C CA . GLN A 1 106 ? 9.739 -8.881 13.271 1.00 97.31 106 GLN A CA 1
ATOM 835 C C . GLN A 1 106 ? 9.704 -7.781 12.200 1.00 97.31 106 GLN A C 1
ATOM 837 O O . GLN A 1 106 ? 9.837 -8.070 11.010 1.00 97.31 106 GLN A O 1
ATOM 842 N N . LEU A 1 107 ? 9.528 -6.516 12.597 1.00 97.88 107 LEU A N 1
ATOM 843 C CA . LEU A 1 107 ? 9.580 -5.385 11.668 1.00 97.88 107 LEU A CA 1
ATOM 844 C C . LEU A 1 107 ? 10.968 -5.229 11.043 1.00 97.88 107 LEU A C 1
ATOM 846 O O . LEU A 1 107 ? 11.060 -5.004 9.836 1.00 97.88 107 LEU A O 1
ATOM 850 N N . ASP A 1 108 ? 12.030 -5.384 11.829 1.00 97.81 108 ASP A N 1
ATOM 851 C CA . ASP A 1 108 ? 13.405 -5.305 11.334 1.00 97.81 108 ASP A CA 1
ATOM 852 C C . ASP A 1 108 ? 13.704 -6.427 10.328 1.00 97.81 108 ASP A C 1
ATOM 854 O O . ASP A 1 108 ? 14.219 -6.161 9.240 1.00 97.81 108 ASP A O 1
ATOM 858 N N . GLU A 1 109 ? 13.279 -7.660 10.618 1.00 97.81 109 GLU A N 1
ATOM 859 C CA . GLU A 1 109 ? 13.393 -8.793 9.691 1.00 97.81 109 GLU A CA 1
ATOM 860 C C . GLU A 1 109 ? 12.633 -8.539 8.377 1.00 97.81 109 GLU A C 1
ATOM 862 O O . GLU A 1 109 ? 13.159 -8.742 7.277 1.00 97.81 109 GLU A O 1
ATOM 867 N N . ARG A 1 110 ? 11.397 -8.032 8.461 1.00 97.00 110 ARG A N 1
ATOM 868 C CA . ARG A 1 110 ? 10.596 -7.684 7.277 1.00 97.00 110 ARG A CA 1
ATOM 869 C C . ARG A 1 110 ? 11.226 -6.562 6.458 1.00 97.00 110 ARG A C 1
ATOM 871 O O . ARG A 1 110 ? 11.187 -6.631 5.228 1.00 97.00 110 ARG A O 1
ATOM 878 N N . ASN A 1 111 ? 11.805 -5.557 7.109 1.00 97.81 111 ASN A N 1
ATOM 879 C CA . ASN A 1 111 ? 12.498 -4.460 6.438 1.00 97.81 111 ASN A CA 1
ATOM 880 C C . ASN A 1 111 ? 13.730 -4.951 5.672 1.00 97.81 111 ASN A C 1
ATOM 882 O O . ASN A 1 111 ? 13.954 -4.514 4.541 1.00 97.81 111 ASN A O 1
ATOM 886 N N . GLU A 1 112 ? 14.488 -5.889 6.237 1.00 98.06 112 GLU A N 1
ATOM 887 C CA . GLU A 1 112 ? 15.648 -6.473 5.562 1.00 98.06 112 GLU A CA 1
ATOM 888 C C . GLU A 1 112 ? 15.231 -7.286 4.326 1.00 98.06 112 GLU A C 1
ATOM 890 O O . GLU A 1 112 ? 15.770 -7.097 3.232 1.00 98.06 112 GLU A O 1
ATOM 895 N N . LEU A 1 113 ? 14.177 -8.101 4.443 1.00 97.56 113 LEU A N 1
ATOM 896 C CA . LEU A 1 113 ? 13.610 -8.839 3.306 1.00 97.56 113 LEU A CA 1
ATOM 897 C C . LEU A 1 113 ? 13.121 -7.915 2.184 1.00 97.56 113 LEU A C 1
ATOM 899 O O . LEU A 1 113 ? 13.281 -8.230 0.999 1.00 97.56 113 LEU A O 1
ATOM 903 N N . LEU A 1 114 ? 12.517 -6.775 2.534 1.00 97.12 114 LEU A N 1
ATOM 904 C CA . LEU A 1 114 ? 12.085 -5.775 1.557 1.00 97.12 114 LEU A CA 1
ATOM 905 C C . LEU A 1 114 ? 13.274 -5.123 0.850 1.00 97.12 114 LEU A C 1
ATOM 907 O O . LEU A 1 114 ? 13.205 -4.915 -0.364 1.00 97.12 114 LEU A O 1
ATOM 911 N N . ARG A 1 115 ? 14.366 -4.833 1.566 1.00 96.69 115 ARG A N 1
ATOM 912 C CA . ARG A 1 115 ? 15.599 -4.307 0.963 1.00 96.69 115 ARG A CA 1
ATOM 913 C C . ARG A 1 115 ? 16.214 -5.298 -0.017 1.00 96.69 115 ARG A C 1
ATOM 915 O O . ARG A 1 115 ? 16.507 -4.907 -1.147 1.00 96.69 115 ARG A O 1
ATOM 922 N N . ASP A 1 116 ? 16.339 -6.570 0.359 1.00 97.44 116 ASP A N 1
ATOM 923 C CA . ASP A 1 116 ? 16.872 -7.605 -0.538 1.00 97.44 116 ASP A CA 1
ATOM 924 C C . ASP A 1 116 ? 15.982 -7.800 -1.778 1.00 97.44 116 ASP A C 1
ATOM 926 O O . ASP A 1 116 ? 16.465 -7.796 -2.915 1.00 97.44 116 ASP A O 1
ATOM 930 N N . SER A 1 117 ? 14.662 -7.879 -1.580 1.00 97.25 117 SER A N 1
ATOM 931 C CA . SER A 1 117 ? 13.692 -8.006 -2.677 1.00 97.25 117 SER A CA 1
ATOM 932 C C . SER A 1 117 ? 13.754 -6.811 -3.630 1.00 97.25 117 SER A C 1
ATOM 934 O O . SER A 1 117 ? 13.786 -6.986 -4.849 1.00 97.25 117 SER A O 1
ATOM 936 N N . SER A 1 118 ? 13.850 -5.596 -3.086 1.00 96.06 118 SER A N 1
ATOM 937 C CA . SER A 1 118 ? 14.015 -4.373 -3.879 1.00 96.06 118 SER A CA 1
ATOM 938 C C . SER A 1 118 ? 15.331 -4.392 -4.657 1.00 96.06 118 SER A C 1
ATOM 940 O O . SER A 1 118 ? 15.344 -4.095 -5.849 1.00 96.06 118 SER A O 1
ATOM 942 N N . GLY A 1 119 ? 16.432 -4.822 -4.034 1.00 96.62 119 GLY A N 1
ATOM 943 C CA . GLY A 1 119 ? 17.725 -4.978 -4.702 1.00 96.62 119 GLY A CA 1
ATOM 944 C C . GLY A 1 119 ? 17.683 -5.976 -5.865 1.00 96.62 119 GLY A C 1
ATOM 945 O O . GLY A 1 119 ? 18.266 -5.722 -6.920 1.00 96.62 119 GLY A O 1
ATOM 946 N N . LYS A 1 120 ? 16.956 -7.091 -5.715 1.00 96.75 120 LYS A N 1
ATOM 947 C CA . LYS A 1 120 ? 16.721 -8.063 -6.799 1.00 96.75 120 LYS A CA 1
ATOM 948 C C . LYS A 1 120 ? 15.928 -7.448 -7.951 1.00 96.75 120 LYS A C 1
ATOM 950 O O . LYS A 1 120 ? 16.334 -7.607 -9.100 1.00 96.75 120 LYS A O 1
ATOM 955 N N . LEU A 1 121 ? 14.852 -6.717 -7.656 1.00 96.12 121 LEU A N 1
ATOM 956 C CA . LEU A 1 121 ? 14.047 -6.035 -8.673 1.00 96.12 121 LEU A CA 1
ATOM 957 C C . LEU A 1 121 ? 14.854 -4.979 -9.432 1.00 96.12 121 LEU A C 1
ATOM 959 O O . LEU A 1 121 ? 14.775 -4.929 -10.656 1.00 96.12 121 LEU A O 1
ATOM 963 N N . ILE A 1 122 ? 15.681 -4.193 -8.737 1.00 94.94 122 ILE A N 1
ATOM 964 C CA . ILE A 1 122 ? 16.566 -3.201 -9.365 1.00 94.94 122 ILE A CA 1
ATOM 965 C C . ILE A 1 122 ? 17.548 -3.882 -10.326 1.00 94.94 122 ILE A C 1
ATOM 967 O O . ILE A 1 122 ? 17.705 -3.432 -11.459 1.00 94.94 122 ILE A O 1
ATOM 971 N N . ARG A 1 123 ? 18.177 -4.994 -9.915 1.00 93.44 123 ARG A N 1
ATOM 972 C CA . ARG A 1 123 ? 19.083 -5.764 -10.789 1.00 93.44 123 ARG A CA 1
ATOM 973 C C . ARG A 1 123 ? 18.366 -6.316 -12.019 1.00 93.44 123 ARG A C 1
ATOM 975 O O . ARG A 1 123 ? 18.903 -6.249 -13.122 1.00 93.44 123 ARG A O 1
ATOM 982 N N . LEU A 1 124 ? 17.154 -6.835 -11.839 1.00 94.00 124 LEU A N 1
ATOM 983 C CA . LEU A 1 124 ? 16.355 -7.386 -12.929 1.00 94.00 124 LEU A CA 1
ATOM 984 C C . LEU A 1 124 ? 15.928 -6.287 -13.912 1.00 94.00 124 LEU A C 1
ATOM 986 O O . LEU A 1 124 ? 16.080 -6.456 -15.119 1.00 94.00 124 LEU A O 1
ATOM 990 N N . ALA A 1 125 ? 15.491 -5.131 -13.406 1.00 90.44 125 ALA A N 1
ATOM 991 C CA . ALA A 1 125 ? 15.171 -3.964 -14.224 1.00 90.44 125 ALA A CA 1
ATOM 992 C C . ALA A 1 125 ? 16.393 -3.467 -15.011 1.00 90.44 125 ALA A C 1
ATOM 994 O O . ALA A 1 125 ? 16.291 -3.228 -16.212 1.00 90.44 125 ALA A O 1
ATOM 995 N N . ALA A 1 126 ? 17.562 -3.379 -14.370 1.00 88.62 126 ALA A N 1
ATOM 996 C CA . ALA A 1 126 ? 18.800 -3.007 -15.049 1.00 88.62 126 ALA A CA 1
ATOM 997 C C . ALA A 1 126 ? 19.134 -3.976 -16.193 1.00 88.62 126 ALA A C 1
ATOM 999 O O . ALA A 1 126 ? 19.513 -3.534 -17.276 1.00 88.62 126 ALA A O 1
ATOM 1000 N N . HIS A 1 127 ? 18.943 -5.283 -15.993 1.00 88.00 127 HIS A N 1
ATOM 1001 C CA . HIS A 1 127 ? 19.175 -6.283 -17.036 1.00 88.00 127 HIS A CA 1
ATOM 1002 C C . HIS A 1 127 ? 18.185 -6.156 -18.204 1.00 88.00 127 HIS A C 1
ATOM 1004 O O . HIS A 1 127 ? 18.601 -6.151 -19.360 1.00 88.00 127 HIS A O 1
ATOM 1010 N N . LEU A 1 128 ? 16.892 -5.975 -17.912 1.00 86.38 128 LEU A N 1
ATOM 1011 C CA . LEU A 1 128 ? 15.853 -5.791 -18.932 1.00 86.38 128 LEU A CA 1
ATOM 1012 C C . LEU A 1 128 ? 16.032 -4.512 -19.757 1.00 86.38 128 LEU A C 1
ATOM 1014 O O . LEU A 1 128 ? 15.656 -4.494 -20.923 1.00 86.38 128 LEU A O 1
ATOM 1018 N N . ILE A 1 129 ? 16.587 -3.449 -19.171 1.00 84.56 129 ILE A N 1
ATOM 1019 C CA . ILE A 1 129 ? 16.857 -2.195 -19.885 1.00 84.56 129 ILE A CA 1
ATOM 1020 C C . ILE A 1 129 ? 18.147 -2.310 -20.702 1.00 84.56 129 ILE A C 1
ATOM 1022 O O . ILE A 1 129 ? 18.184 -1.915 -21.864 1.00 84.56 129 ILE A O 1
ATOM 1026 N N . SER A 1 130 ? 19.213 -2.847 -20.105 1.00 80.75 130 SER A N 1
ATOM 1027 C CA . SER A 1 130 ? 20.540 -2.865 -20.728 1.00 80.75 130 SER A CA 1
ATOM 1028 C C . SER A 1 130 ? 20.678 -3.890 -21.851 1.00 80.75 130 SER A C 1
ATOM 1030 O O . SER A 1 130 ? 21.266 -3.564 -22.878 1.00 80.75 130 SER A O 1
ATOM 1032 N N . ALA A 1 131 ? 20.123 -5.099 -21.715 1.00 82.12 131 ALA A N 1
ATOM 1033 C CA . ALA A 1 131 ? 20.305 -6.148 -22.721 1.00 82.12 131 ALA A CA 1
ATOM 1034 C C . ALA A 1 131 ? 19.761 -5.762 -24.116 1.00 82.12 131 ALA A C 1
ATOM 1036 O O . ALA A 1 131 ? 20.498 -5.912 -25.093 1.00 82.12 131 ALA A O 1
ATOM 1037 N N . PRO A 1 132 ? 18.545 -5.192 -24.252 1.00 82.62 132 PRO A N 1
ATOM 1038 C CA . PRO A 1 132 ? 18.067 -4.700 -25.542 1.00 82.62 132 PRO A CA 1
ATOM 1039 C C . PRO A 1 132 ? 18.888 -3.521 -26.072 1.00 82.62 132 PRO A C 1
ATOM 1041 O O . PRO A 1 132 ? 19.092 -3.428 -27.277 1.00 82.62 132 PRO A O 1
ATOM 1044 N N . LEU A 1 133 ? 19.375 -2.631 -25.197 1.00 81.25 133 LEU A N 1
ATOM 1045 C CA . LEU A 1 133 ? 20.207 -1.496 -25.611 1.00 81.25 133 LEU A CA 1
ATOM 1046 C C . LEU A 1 133 ? 21.534 -1.958 -26.219 1.00 81.25 133 LEU A C 1
ATOM 1048 O O . LEU A 1 133 ? 21.909 -1.457 -27.274 1.00 81.25 133 LEU A O 1
ATOM 1052 N N . PHE A 1 134 ? 22.205 -2.940 -25.610 1.00 80.19 134 PHE A N 1
ATOM 1053 C CA . PHE A 1 134 ? 23.421 -3.525 -26.182 1.00 80.19 134 PHE A CA 1
ATOM 1054 C C . PHE A 1 134 ? 23.142 -4.221 -27.517 1.00 80.19 134 PHE A C 1
ATOM 1056 O O . PHE A 1 134 ? 23.851 -3.974 -28.484 1.00 80.19 134 PHE A O 1
ATOM 1063 N N . ALA A 1 135 ? 22.056 -4.992 -27.617 1.00 81.25 135 ALA A N 1
ATOM 1064 C CA . ALA A 1 135 ? 21.676 -5.624 -28.880 1.00 81.25 135 ALA A CA 1
ATOM 1065 C C . ALA A 1 135 ? 21.381 -4.596 -29.993 1.00 81.25 135 ALA A C 1
ATOM 1067 O O . ALA A 1 135 ? 21.739 -4.808 -31.150 1.00 81.25 135 ALA A O 1
ATOM 1068 N N . LEU A 1 136 ? 20.752 -3.463 -29.658 1.00 84.25 136 LEU A N 1
ATOM 1069 C CA . LEU A 1 136 ? 20.529 -2.366 -30.604 1.00 84.25 136 LEU A CA 1
ATOM 1070 C C . LEU A 1 136 ? 21.838 -1.681 -31.012 1.00 84.25 136 LEU A C 1
ATOM 1072 O O . LEU A 1 136 ? 21.990 -1.331 -32.181 1.00 84.25 136 LEU A O 1
ATOM 1076 N N . GLN A 1 137 ? 22.771 -1.504 -30.076 1.00 84.94 137 GLN A N 1
ATOM 1077 C CA . GLN A 1 137 ? 24.101 -0.959 -30.347 1.00 84.94 137 GLN A CA 1
ATOM 1078 C C . GLN A 1 137 ? 24.863 -1.853 -31.338 1.00 84.94 137 GLN A C 1
ATOM 1080 O O . GLN A 1 137 ? 25.361 -1.357 -32.348 1.00 84.94 137 GLN A O 1
ATOM 1085 N N . ASP A 1 138 ? 24.868 -3.168 -31.105 1.00 85.44 138 ASP A N 1
ATOM 1086 C CA . ASP A 1 138 ? 25.528 -4.147 -31.975 1.00 85.44 138 ASP A CA 1
ATOM 1087 C C . ASP A 1 138 ? 24.936 -4.125 -33.394 1.00 85.44 138 ASP A C 1
ATOM 1089 O O . ASP A 1 138 ? 25.669 -4.106 -34.385 1.00 85.44 138 ASP A O 1
ATOM 1093 N N . LEU A 1 139 ? 23.604 -4.055 -33.512 1.00 84.88 139 LEU A N 1
ATOM 1094 C CA . LEU A 1 139 ? 22.925 -3.935 -34.807 1.00 84.88 139 LEU A CA 1
ATOM 1095 C C . LEU A 1 139 ? 23.277 -2.631 -35.536 1.00 84.88 139 LEU A C 1
ATOM 1097 O O . LEU A 1 139 ? 23.469 -2.644 -36.752 1.00 84.88 139 LEU A O 1
ATOM 1101 N N . GLN A 1 140 ? 23.377 -1.508 -34.817 1.00 85.81 140 GLN A N 1
ATOM 1102 C CA . GLN A 1 140 ? 23.802 -0.235 -35.405 1.00 85.81 140 GLN A CA 1
ATOM 1103 C C . GLN A 1 140 ? 25.246 -0.288 -35.903 1.00 85.81 140 GLN A C 1
ATOM 1105 O O . GLN A 1 140 ? 25.559 0.291 -36.945 1.00 85.81 140 GLN A O 1
ATOM 1110 N N . ASP A 1 141 ? 26.133 -0.955 -35.173 1.00 87.81 141 ASP A N 1
ATOM 1111 C CA . ASP A 1 141 ? 27.536 -1.057 -35.556 1.00 87.81 141 ASP A CA 1
ATOM 1112 C C . ASP A 1 141 ? 27.734 -2.001 -36.753 1.00 87.81 141 ASP A C 1
ATOM 1114 O O . ASP A 1 141 ? 28.510 -1.678 -37.659 1.00 87.81 141 ASP A O 1
ATOM 1118 N N . GLU A 1 142 ? 26.958 -3.085 -36.851 1.00 85.56 142 GLU A N 1
ATOM 1119 C CA . GLU A 1 142 ? 26.914 -3.926 -38.055 1.00 85.56 142 GLU A CA 1
ATOM 1120 C C . GLU A 1 142 ? 26.332 -3.182 -39.273 1.00 85.56 142 GLU A C 1
ATOM 1122 O O . GLU A 1 142 ? 26.880 -3.291 -40.374 1.00 85.56 142 GLU A O 1
ATOM 1127 N N . ASP A 1 143 ? 25.296 -2.351 -39.106 1.00 87.38 143 ASP A N 1
ATOM 1128 C CA . ASP A 1 143 ? 24.750 -1.539 -40.207 1.00 87.38 143 ASP A CA 1
ATOM 1129 C C . ASP A 1 143 ? 25.751 -0.483 -40.708 1.00 87.38 143 ASP A C 1
ATOM 1131 O O . ASP A 1 143 ? 25.979 -0.342 -41.918 1.00 87.38 143 ASP A O 1
ATOM 1135 N N . LYS A 1 144 ? 26.449 0.201 -39.790 1.00 89.25 144 LYS A N 1
ATOM 1136 C CA . LYS A 1 144 ? 27.547 1.122 -40.137 1.00 89.25 144 LYS A CA 1
ATOM 1137 C C . LYS A 1 144 ? 28.653 0.402 -40.899 1.00 89.25 144 LYS A C 1
ATOM 1139 O O . LYS A 1 144 ? 29.161 0.933 -41.889 1.00 89.25 144 LYS A O 1
ATOM 1144 N N . LYS A 1 145 ? 29.032 -0.800 -40.461 1.00 89.50 145 LYS A N 1
ATOM 1145 C CA . LYS A 1 145 ? 30.066 -1.617 -41.106 1.00 89.50 145 LYS A CA 1
ATOM 1146 C C . LYS A 1 145 ? 29.643 -2.053 -42.507 1.00 89.50 145 LYS A C 1
ATOM 1148 O O . LYS A 1 145 ? 30.434 -1.930 -43.442 1.00 89.50 145 LYS A O 1
ATOM 1153 N N . MET A 1 146 ? 28.397 -2.492 -42.678 1.00 86.12 146 MET A N 1
ATOM 1154 C CA . MET A 1 146 ? 27.851 -2.867 -43.984 1.00 86.12 146 MET A CA 1
ATOM 1155 C C . MET A 1 146 ? 27.789 -1.665 -44.935 1.00 86.12 146 MET A C 1
ATOM 1157 O O . MET A 1 146 ? 28.187 -1.768 -46.097 1.00 86.12 146 MET A O 1
ATOM 1161 N N . THR A 1 147 ? 27.340 -0.512 -44.437 1.00 89.12 147 THR A N 1
ATOM 1162 C CA . THR A 1 147 ? 27.288 0.737 -45.205 1.00 89.12 147 THR A CA 1
ATOM 1163 C C . THR A 1 147 ? 28.685 1.173 -45.634 1.00 89.12 147 THR A C 1
ATOM 1165 O O . THR A 1 147 ? 28.896 1.473 -46.808 1.00 89.12 147 THR A O 1
ATOM 1168 N N . ARG A 1 148 ? 29.665 1.122 -44.724 1.00 91.00 148 ARG A N 1
ATOM 1169 C CA . ARG A 1 148 ? 31.068 1.423 -45.030 1.00 91.00 148 ARG A CA 1
ATOM 1170 C C . ARG A 1 148 ? 31.625 0.503 -46.114 1.00 91.00 148 ARG A C 1
ATOM 1172 O O . ARG A 1 148 ? 32.145 0.998 -47.104 1.00 91.00 148 ARG A O 1
ATOM 1179 N N . ALA A 1 149 ? 31.413 -0.808 -45.995 1.00 89.44 149 ALA A N 1
ATOM 1180 C CA . ALA A 1 149 ? 31.867 -1.775 -46.994 1.00 89.44 149 ALA A CA 1
ATOM 1181 C C . ALA A 1 149 ? 31.259 -1.530 -48.391 1.00 89.44 149 ALA A C 1
ATOM 1183 O O . ALA A 1 149 ? 31.925 -1.724 -49.408 1.00 89.44 149 ALA A O 1
ATOM 1184 N N . ARG A 1 150 ? 29.995 -1.085 -48.466 1.00 87.69 150 ARG A N 1
ATOM 1185 C CA . ARG A 1 150 ? 29.356 -0.700 -49.737 1.00 87.69 150 ARG A CA 1
ATOM 1186 C C . ARG A 1 150 ? 29.985 0.554 -50.339 1.00 87.69 150 ARG A C 1
ATOM 1188 O O . ARG A 1 150 ? 30.189 0.589 -51.551 1.00 87.69 150 ARG A O 1
ATOM 1195 N N . VAL A 1 151 ? 30.275 1.557 -49.510 1.00 88.62 151 VAL A N 1
ATOM 1196 C CA . VAL A 1 151 ? 30.947 2.790 -49.941 1.00 88.62 151 VAL A CA 1
ATOM 1197 C C . VAL A 1 151 ? 32.349 2.474 -50.452 1.00 88.62 151 VAL A C 1
ATOM 1199 O O . VAL A 1 151 ? 32.665 2.870 -51.568 1.00 88.62 151 VAL A O 1
ATOM 1202 N N . ASP A 1 152 ? 33.137 1.694 -49.712 1.00 91.31 152 ASP A N 1
ATOM 1203 C CA . ASP A 1 152 ? 34.497 1.311 -50.111 1.00 91.31 152 ASP A CA 1
ATOM 1204 C C . ASP A 1 152 ? 34.487 0.581 -51.466 1.00 91.31 152 ASP A C 1
ATOM 1206 O O . ASP A 1 152 ? 35.181 0.979 -52.398 1.00 91.31 152 ASP A O 1
ATOM 1210 N N . LYS A 1 153 ? 33.584 -0.393 -51.653 1.00 92.62 153 LYS A N 1
ATOM 1211 C CA . LYS A 1 153 ? 33.423 -1.084 -52.944 1.00 92.62 153 LYS A CA 1
ATOM 1212 C C . LYS A 1 153 ? 33.033 -0.139 -54.089 1.00 92.62 153 LYS A C 1
ATOM 1214 O O . LYS A 1 153 ? 33.466 -0.332 -55.228 1.00 92.62 153 LYS A O 1
ATOM 1219 N N . ALA A 1 154 ? 32.178 0.851 -53.824 1.00 86.19 154 ALA A N 1
ATOM 1220 C CA . ALA A 1 154 ? 31.789 1.845 -54.822 1.00 86.19 154 ALA A CA 1
ATOM 1221 C C . ALA A 1 154 ? 32.966 2.760 -55.193 1.00 86.19 154 ALA A C 1
ATOM 1223 O O . ALA A 1 154 ? 33.142 3.061 -56.374 1.00 86.19 154 ALA A O 1
ATOM 1224 N N . VAL A 1 155 ? 33.787 3.142 -54.209 1.00 90.81 155 VAL A N 1
ATOM 1225 C CA . VAL A 1 155 ? 35.025 3.907 -54.409 1.00 90.81 155 VAL A CA 1
ATOM 1226 C C . VAL A 1 155 ? 36.019 3.107 -55.247 1.00 90.81 155 VAL A C 1
ATOM 1228 O O . VAL A 1 155 ? 36.481 3.627 -56.256 1.00 90.81 155 VAL A O 1
ATOM 1231 N N . ASP A 1 156 ? 36.263 1.836 -54.926 1.00 92.56 156 ASP A N 1
ATOM 1232 C CA . ASP A 1 156 ? 37.158 0.968 -55.706 1.00 92.56 156 ASP A CA 1
ATOM 1233 C C . ASP A 1 156 ? 36.675 0.810 -57.155 1.00 92.56 156 ASP A C 1
ATOM 1235 O O . ASP A 1 156 ? 37.454 0.864 -58.108 1.00 92.56 156 ASP A O 1
ATOM 1239 N N . THR A 1 157 ? 35.360 0.660 -57.341 1.00 93.12 157 THR A N 1
ATOM 1240 C CA . THR A 1 157 ? 34.754 0.574 -58.678 1.00 93.12 157 THR A CA 1
ATOM 1241 C C . THR A 1 157 ? 34.926 1.883 -59.454 1.00 93.12 157 THR A C 1
ATOM 1243 O O . THR A 1 157 ? 35.175 1.860 -60.661 1.00 93.12 157 THR A O 1
ATOM 1246 N N . ALA A 1 158 ? 34.781 3.031 -58.788 1.00 84.94 158 ALA A N 1
ATOM 1247 C CA . ALA A 1 158 ? 34.988 4.340 -59.398 1.00 84.94 158 ALA A CA 1
ATOM 1248 C C . ALA A 1 158 ? 36.466 4.582 -59.742 1.00 84.94 158 ALA A C 1
ATOM 1250 O O . ALA A 1 158 ? 36.754 5.069 -60.833 1.00 84.94 158 ALA A O 1
ATOM 1251 N N . ASP A 1 159 ? 37.392 4.191 -58.865 1.00 94.19 159 ASP A N 1
ATOM 1252 C CA . ASP A 1 159 ? 38.838 4.285 -59.083 1.00 94.19 159 ASP A CA 1
ATOM 1253 C C . ASP A 1 159 ? 39.288 3.433 -60.278 1.00 94.19 159 ASP A C 1
ATOM 1255 O O . ASP A 1 159 ? 39.998 3.924 -61.156 1.00 94.19 159 ASP A O 1
ATOM 1259 N N . ALA A 1 160 ? 38.797 2.194 -60.386 1.00 93.44 160 ALA A N 1
ATOM 1260 C CA . ALA A 1 160 ? 39.054 1.340 -61.545 1.00 93.44 160 ALA A CA 1
ATOM 1261 C C . ALA A 1 160 ? 38.575 1.994 -62.854 1.00 93.44 160 ALA A C 1
ATOM 1263 O O . ALA A 1 160 ? 39.330 2.078 -63.820 1.00 93.44 160 ALA A O 1
ATOM 1264 N N . ARG A 1 161 ? 37.355 2.551 -62.864 1.00 93.00 161 ARG A N 1
ATOM 1265 C CA . ARG A 1 161 ? 36.814 3.267 -64.034 1.00 93.00 161 ARG A CA 1
ATOM 1266 C C . ARG A 1 161 ? 37.628 4.506 -64.398 1.00 93.00 161 ARG A C 1
ATOM 1268 O O . ARG A 1 161 ? 37.799 4.790 -65.581 1.00 93.00 161 ARG A O 1
ATOM 1275 N N . LEU A 1 162 ? 38.113 5.253 -63.407 1.00 94.69 162 LEU A N 1
ATOM 1276 C CA . LEU A 1 162 ? 38.966 6.422 -63.634 1.00 94.69 162 LEU A CA 1
ATOM 1277 C C . LEU A 1 162 ? 40.322 6.022 -64.221 1.00 94.69 162 LEU A C 1
ATOM 1279 O O . LEU A 1 162 ? 40.803 6.695 -65.131 1.00 94.69 162 LEU A O 1
ATOM 1283 N N . LYS A 1 163 ? 40.915 4.920 -63.751 1.00 94.88 163 LYS A N 1
ATOM 1284 C CA . LYS A 1 163 ? 42.162 4.369 -64.304 1.00 94.88 163 LYS A CA 1
ATOM 1285 C C . LYS A 1 163 ? 41.993 3.908 -65.749 1.00 94.88 163 LYS A C 1
ATOM 1287 O O . LYS A 1 163 ? 42.819 4.271 -66.584 1.00 94.88 163 LYS A O 1
ATOM 1292 N N . ASP A 1 164 ? 40.910 3.197 -66.056 1.00 95.19 164 ASP A N 1
ATOM 1293 C CA . ASP A 1 164 ? 40.590 2.782 -67.426 1.00 95.19 164 ASP A CA 1
ATOM 1294 C C . ASP A 1 164 ? 40.399 3.999 -68.341 1.00 95.19 164 ASP A C 1
ATOM 1296 O O . ASP A 1 164 ? 40.982 4.072 -69.422 1.00 95.19 164 ASP A O 1
ATOM 1300 N N . ALA A 1 165 ? 39.647 5.009 -67.889 1.00 93.44 165 ALA A N 1
ATOM 1301 C CA . ALA A 1 165 ? 39.454 6.245 -68.644 1.00 93.44 165 ALA A CA 1
ATOM 1302 C C . ALA A 1 165 ? 40.775 6.999 -68.873 1.00 93.44 165 ALA A C 1
ATOM 1304 O O . ALA A 1 165 ? 41.021 7.494 -69.972 1.00 93.44 165 ALA A O 1
ATOM 1305 N N . ALA A 1 166 ? 41.645 7.068 -67.863 1.00 94.25 166 ALA A N 1
ATOM 1306 C CA . ALA A 1 166 ? 42.960 7.688 -67.987 1.00 94.25 166 ALA A CA 1
ATOM 1307 C C . ALA A 1 166 ? 43.853 6.940 -68.990 1.00 94.25 166 ALA A C 1
ATOM 1309 O O . ALA A 1 166 ? 44.534 7.577 -69.797 1.00 94.25 166 ALA A O 1
ATOM 1310 N N . TYR A 1 167 ? 43.820 5.605 -68.977 1.00 96.25 167 TYR A N 1
ATOM 1311 C CA . TYR A 1 167 ? 44.518 4.776 -69.957 1.00 96.25 167 TYR A CA 1
ATOM 1312 C C . TYR A 1 167 ? 44.009 5.034 -71.380 1.00 96.25 167 TYR A C 1
ATOM 1314 O O . TYR A 1 167 ? 44.803 5.247 -72.294 1.00 96.25 167 TYR A O 1
ATOM 1322 N N . GLU A 1 168 ? 42.691 5.092 -71.565 1.00 96.69 168 GLU A N 1
ATOM 1323 C CA . GLU A 1 168 ? 42.075 5.368 -72.862 1.00 96.69 168 GLU A CA 1
ATOM 1324 C C . GLU A 1 168 ? 42.407 6.764 -73.392 1.00 96.69 168 GLU A C 1
ATOM 1326 O O . GLU A 1 168 ? 42.794 6.915 -74.551 1.00 96.69 168 GLU A O 1
ATOM 1331 N N . LEU A 1 169 ? 42.345 7.787 -72.536 1.00 95.06 169 LEU A N 1
ATOM 1332 C CA . LEU A 1 169 ? 42.774 9.139 -72.894 1.00 95.06 169 LEU A CA 1
ATOM 1333 C C . LEU A 1 169 ? 44.248 9.172 -73.293 1.00 95.06 169 LEU A C 1
ATOM 1335 O O . LEU A 1 169 ? 44.604 9.840 -74.265 1.00 95.06 169 LEU A O 1
ATOM 1339 N N . ARG A 1 170 ? 45.105 8.428 -72.584 1.00 94.69 170 ARG A N 1
ATOM 1340 C CA . ARG A 1 170 ? 46.523 8.327 -72.928 1.00 94.69 170 ARG A CA 1
ATOM 1341 C C . ARG A 1 170 ? 46.725 7.660 -74.286 1.00 94.69 170 ARG A C 1
ATOM 1343 O O . ARG A 1 170 ? 47.459 8.193 -75.111 1.00 94.69 170 ARG A O 1
ATOM 1350 N N . ARG A 1 171 ? 46.023 6.556 -74.542 1.00 95.31 171 ARG A N 1
ATOM 1351 C CA . ARG A 1 171 ? 46.039 5.844 -75.825 1.00 95.31 171 ARG A CA 1
ATOM 1352 C C . ARG A 1 171 ? 45.608 6.746 -76.981 1.00 95.31 171 ARG A C 1
ATOM 1354 O O . ARG A 1 171 ? 46.261 6.753 -78.021 1.00 95.31 171 ARG A O 1
ATOM 1361 N N . ILE A 1 172 ? 44.534 7.518 -76.800 1.00 92.94 172 ILE A N 1
ATOM 1362 C CA . ILE A 1 172 ? 44.061 8.491 -77.795 1.00 92.94 172 ILE A CA 1
ATOM 1363 C C . ILE A 1 172 ? 45.116 9.575 -78.022 1.00 92.94 172 ILE A C 1
ATOM 1365 O O . ILE A 1 172 ? 45.409 9.894 -79.169 1.00 92.94 172 ILE A O 1
ATOM 1369 N N . ALA A 1 173 ? 45.707 10.122 -76.957 1.00 91.50 173 ALA A N 1
ATOM 1370 C CA . ALA A 1 173 ? 46.746 11.142 -77.069 1.00 91.50 173 ALA A CA 1
ATOM 1371 C C . ALA A 1 173 ? 47.967 10.630 -77.849 1.00 91.50 173 ALA A C 1
ATOM 1373 O O . ALA A 1 173 ? 48.408 11.297 -78.780 1.00 91.50 173 ALA A O 1
ATOM 1374 N N . ASP A 1 174 ? 48.459 9.430 -77.532 1.00 90.94 174 ASP A N 1
ATOM 1375 C CA . ASP A 1 174 ? 49.595 8.825 -78.230 1.00 90.94 174 ASP A CA 1
ATOM 1376 C C . ASP A 1 174 ? 49.253 8.536 -79.712 1.00 90.94 174 ASP A C 1
ATOM 1378 O O . ASP A 1 174 ? 50.072 8.785 -80.598 1.00 90.94 174 ASP A O 1
ATOM 1382 N N . ALA A 1 175 ? 48.025 8.092 -80.015 1.00 89.75 175 ALA A N 1
ATOM 1383 C CA . ALA A 1 175 ? 47.555 7.903 -81.391 1.00 89.75 175 ALA A CA 1
ATOM 1384 C C . ALA A 1 175 ? 47.454 9.228 -82.167 1.00 89.75 175 ALA A C 1
ATOM 1386 O O . ALA A 1 175 ? 47.878 9.298 -83.322 1.00 89.75 175 ALA A O 1
ATOM 1387 N N . LEU A 1 176 ? 46.943 10.290 -81.534 1.00 89.56 176 LEU A N 1
ATOM 1388 C CA . LEU A 1 176 ? 46.904 11.633 -82.115 1.00 89.56 176 LEU A CA 1
ATOM 1389 C C . LEU A 1 176 ? 48.319 12.143 -82.394 1.00 89.56 176 LEU A C 1
ATOM 1391 O O . LEU A 1 176 ? 48.575 12.619 -83.498 1.00 89.56 176 LEU A O 1
ATOM 1395 N N . SER A 1 177 ? 49.248 11.974 -81.450 1.00 85.88 177 SER A N 1
ATOM 1396 C CA . SER A 1 177 ? 50.663 12.312 -81.634 1.00 85.88 177 SER A CA 1
ATOM 1397 C C . SER A 1 177 ? 51.320 11.526 -82.770 1.00 85.88 177 SER A C 1
ATOM 1399 O O . SER A 1 177 ? 52.107 12.102 -83.508 1.00 85.88 177 SER A O 1
ATOM 1401 N N . ALA A 1 178 ? 50.985 10.246 -82.953 1.00 82.81 178 ALA A N 1
ATOM 1402 C CA . ALA A 1 178 ? 51.493 9.443 -84.067 1.00 82.81 178 ALA A CA 1
ATOM 1403 C C . ALA A 1 178 ? 50.872 9.830 -85.424 1.00 82.81 178 ALA A C 1
ATOM 1405 O O . ALA A 1 178 ? 51.522 9.706 -86.459 1.00 82.81 178 ALA A O 1
ATOM 1406 N N . SER A 1 179 ? 49.615 10.287 -85.427 1.00 80.06 179 SER A N 1
ATOM 1407 C CA . SER A 1 179 ? 48.906 10.754 -86.629 1.00 80.06 179 SER A CA 1
ATOM 1408 C C . SER A 1 179 ? 49.242 12.193 -87.024 1.00 80.06 179 SER A C 1
ATOM 1410 O O . SER A 1 179 ? 49.001 12.589 -88.165 1.00 80.06 179 SER A O 1
ATOM 1412 N N . ALA A 1 180 ? 49.807 12.975 -86.101 1.00 70.50 180 ALA A N 1
ATOM 1413 C CA . ALA A 1 180 ? 50.378 14.270 -86.411 1.00 70.50 180 ALA A CA 1
ATOM 1414 C C . ALA A 1 180 ? 51.584 14.034 -87.329 1.00 70.50 180 ALA A C 1
ATOM 1416 O O . ALA A 1 180 ? 52.643 13.586 -86.893 1.00 70.50 180 ALA A O 1
ATOM 1417 N N . GLY A 1 181 ? 51.400 14.289 -88.628 1.00 63.50 181 GLY A N 1
ATOM 1418 C CA . GLY A 1 181 ? 52.499 14.283 -89.590 1.00 63.50 181 GLY A CA 1
ATOM 1419 C C . GLY A 1 181 ? 53.626 15.223 -89.140 1.00 63.50 181 GLY A C 1
ATOM 1420 O O . GLY A 1 181 ? 53.401 16.069 -88.268 1.00 63.50 181 GLY A O 1
ATOM 1421 N N . PRO A 1 182 ? 54.838 15.101 -89.717 1.00 63.47 182 PRO A N 1
ATOM 1422 C CA . PRO A 1 182 ? 55.927 16.019 -89.404 1.00 63.47 182 PRO A CA 1
ATOM 1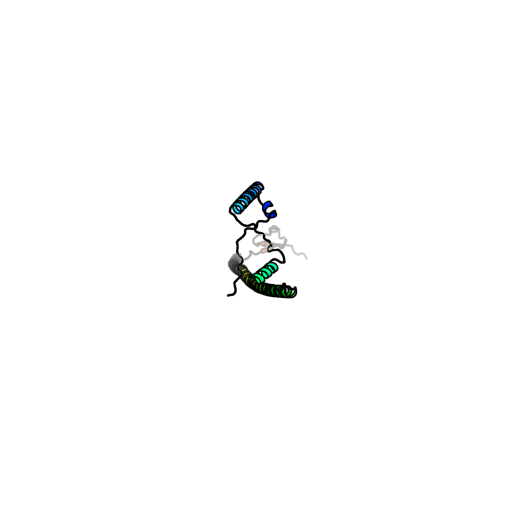423 C C . PRO A 1 182 ? 55.396 17.442 -89.540 1.00 63.47 182 PRO A C 1
ATOM 1425 O O . PRO A 1 182 ? 54.837 17.784 -90.584 1.00 63.47 182 PRO A O 1
ATOM 1428 N N . SER A 1 183 ? 55.501 18.221 -88.459 1.00 60.34 183 SER A N 1
ATOM 1429 C CA . SER A 1 183 ? 55.081 19.618 -88.436 1.00 60.34 183 SER A CA 1
ATOM 1430 C C . SER A 1 183 ? 55.585 20.273 -89.714 1.00 60.34 183 SER A C 1
ATOM 1432 O O . SER A 1 183 ? 56.797 20.259 -89.954 1.00 60.34 183 SER A O 1
ATOM 1434 N N . SER A 1 184 ? 54.665 20.750 -90.560 1.00 57.50 184 SER A N 1
ATOM 1435 C CA . SER A 1 184 ? 55.025 21.416 -91.809 1.00 57.50 184 SER A CA 1
ATOM 1436 C C . SER A 1 184 ? 56.093 22.455 -91.482 1.00 57.50 184 SER A C 1
ATOM 1438 O O . SER A 1 184 ? 55.883 23.206 -90.526 1.00 57.50 184 SER A O 1
ATOM 1440 N N . PRO A 1 185 ? 57.245 22.463 -92.179 1.00 67.00 185 PRO A N 1
ATOM 1441 C CA . PRO A 1 185 ? 58.360 23.310 -91.795 1.00 67.00 185 PRO A CA 1
ATOM 1442 C C . PRO A 1 185 ? 57.856 24.741 -91.653 1.00 67.00 185 PRO A C 1
ATOM 1444 O O . PRO A 1 185 ? 57.276 25.297 -92.589 1.00 67.00 185 PRO A O 1
ATOM 1447 N N . THR A 1 186 ? 57.996 25.299 -90.457 1.00 71.75 186 THR A N 1
ATOM 1448 C CA . THR A 1 186 ? 57.721 26.705 -90.208 1.00 71.75 186 THR A CA 1
ATOM 1449 C C . THR A 1 186 ? 59.003 27.482 -90.452 1.00 71.75 186 THR A C 1
ATOM 1451 O O . THR A 1 186 ? 60.109 27.003 -90.199 1.00 71.75 186 THR A O 1
ATOM 1454 N N . TRP A 1 187 ? 58.865 28.683 -90.992 1.00 76.94 187 TRP A N 1
ATOM 1455 C CA . TRP A 1 187 ? 59.959 29.633 -91.114 1.00 76.94 187 TRP A CA 1
ATOM 1456 C C . TRP A 1 187 ? 59.570 30.912 -90.382 1.00 76.94 187 TRP A C 1
ATOM 1458 O O . TRP A 1 187 ? 58.396 31.289 -90.344 1.00 76.94 187 TRP A O 1
ATOM 1468 N N . SER A 1 188 ? 60.551 31.573 -89.772 1.00 77.50 188 SER A N 1
ATOM 1469 C CA . SER A 1 188 ? 60.360 32.892 -89.183 1.00 77.50 188 SER A CA 1
ATOM 1470 C C . SER A 1 188 ? 60.674 33.953 -90.229 1.00 77.50 188 SER A C 1
ATOM 1472 O O . SER A 1 188 ? 61.746 33.968 -90.842 1.00 77.50 188 SER A O 1
ATOM 1474 N N . CYS A 1 189 ? 59.730 34.861 -90.462 1.00 76.31 189 CYS A N 1
ATOM 1475 C CA . CYS A 1 189 ? 59.989 35.970 -91.364 1.00 76.31 189 CYS A CA 1
ATOM 1476 C C . CYS A 1 189 ? 61.017 36.924 -90.744 1.00 76.31 189 CYS A C 1
ATOM 1478 O O . CYS A 1 189 ? 60.775 37.498 -89.685 1.00 76.31 189 CYS A O 1
ATOM 1480 N N . GLN A 1 190 ? 62.139 37.163 -91.425 1.00 78.75 190 GLN A N 1
ATOM 1481 C CA . GLN A 1 190 ? 63.186 38.067 -90.932 1.00 78.75 190 GLN A CA 1
ATOM 1482 C C . GLN A 1 190 ? 62.712 39.513 -90.717 1.00 78.75 190 GLN A C 1
ATOM 1484 O O . GLN A 1 190 ? 63.276 40.213 -89.883 1.00 78.75 190 GLN A O 1
ATOM 1489 N N . ALA A 1 191 ? 61.684 39.962 -91.442 1.00 78.31 191 ALA A N 1
ATOM 1490 C CA . ALA A 1 191 ? 61.193 41.335 -91.349 1.00 78.31 191 ALA A CA 1
ATOM 1491 C C . ALA A 1 191 ? 60.269 41.572 -90.141 1.00 78.31 191 ALA A C 1
ATOM 1493 O O . ALA A 1 191 ? 60.318 42.643 -89.542 1.00 78.31 191 ALA A O 1
ATOM 1494 N N . CYS A 1 192 ? 59.424 40.599 -89.781 1.00 82.38 192 CYS A N 1
ATOM 1495 C CA . CYS A 1 192 ? 58.387 40.769 -88.751 1.00 82.38 192 CYS A CA 1
ATOM 1496 C C . CYS A 1 192 ? 58.425 39.733 -87.615 1.00 82.38 192 CYS A C 1
ATOM 1498 O O . CYS A 1 192 ? 57.614 39.820 -86.700 1.00 82.38 192 CYS A O 1
ATOM 1500 N N . GLN A 1 193 ? 59.348 38.767 -87.665 1.00 80.44 193 GLN A N 1
ATOM 1501 C CA . GLN A 1 193 ? 59.541 37.676 -86.696 1.00 80.44 193 GLN A CA 1
ATOM 1502 C C . GLN A 1 193 ? 58.325 36.765 -86.458 1.00 80.44 193 GLN A C 1
ATOM 1504 O O . GLN A 1 193 ? 58.308 35.991 -85.505 1.00 80.44 193 GLN A O 1
ATOM 1509 N N . VAL A 1 194 ? 57.315 36.805 -87.329 1.00 78.88 194 VAL A N 1
ATOM 1510 C CA . VAL A 1 194 ? 56.161 35.900 -87.251 1.00 78.88 194 VAL A CA 1
ATOM 1511 C C . VAL A 1 194 ? 56.546 34.534 -87.829 1.00 78.88 194 VAL A C 1
ATOM 1513 O O . VAL A 1 194 ? 57.071 34.465 -88.943 1.00 78.88 194 VAL A O 1
ATOM 1516 N N . GLU A 1 195 ? 56.283 33.456 -87.085 1.00 76.31 195 GLU A N 1
ATOM 1517 C CA . GLU A 1 195 ? 56.439 32.075 -87.559 1.00 76.31 195 GLU A CA 1
ATOM 1518 C C . GLU A 1 195 ? 55.238 31.657 -88.410 1.00 76.31 195 GLU A C 1
ATOM 1520 O O . GLU A 1 195 ? 54.090 31.770 -87.974 1.00 76.31 195 GLU A O 1
ATOM 1525 N N . GLN A 1 196 ? 55.491 31.181 -89.632 1.00 72.56 196 GLN A N 1
ATOM 1526 C CA . GLN A 1 196 ? 54.446 30.752 -90.566 1.00 72.56 196 GLN A CA 1
ATOM 1527 C C . GLN A 1 196 ? 54.857 29.492 -91.346 1.00 72.56 196 GLN A C 1
ATOM 1529 O O . GLN A 1 196 ? 56.050 29.197 -91.446 1.00 72.56 196 GLN A O 1
ATOM 1534 N N . PRO A 1 197 ? 53.897 28.732 -91.905 1.00 73.31 197 PRO A N 1
ATOM 1535 C CA . PRO A 1 197 ? 54.183 27.607 -92.795 1.00 73.31 197 PRO A CA 1
ATOM 1536 C C . PRO A 1 197 ? 55.024 28.022 -94.019 1.00 73.31 197 PRO A C 1
ATOM 1538 O O . PRO A 1 197 ? 54.846 29.106 -94.572 1.00 73.31 197 PRO A O 1
ATOM 1541 N N . THR A 1 198 ? 55.954 27.165 -94.447 1.00 69.06 198 THR A N 1
ATOM 1542 C CA . THR A 1 198 ? 56.870 27.408 -95.591 1.00 69.06 198 THR A CA 1
ATOM 1543 C C . THR A 1 198 ? 56.217 27.354 -96.970 1.00 69.06 198 THR A C 1
ATOM 1545 O O . THR A 1 198 ? 56.853 27.718 -97.957 1.00 69.06 198 THR A O 1
ATOM 1548 N N . ASP A 1 199 ? 54.961 26.931 -97.066 1.00 70.94 199 ASP A N 1
ATOM 1549 C CA . ASP A 1 199 ? 54.227 26.786 -98.324 1.00 70.94 199 ASP A CA 1
ATOM 1550 C C . ASP A 1 199 ? 53.540 28.082 -98.793 1.00 70.94 199 ASP A C 1
ATOM 1552 O O . ASP A 1 199 ? 52.902 28.094 -99.848 1.00 70.94 199 ASP A O 1
ATOM 1556 N N . ARG A 1 200 ? 53.697 29.194 -98.060 1.00 73.19 200 ARG A N 1
ATOM 1557 C CA . ARG A 1 200 ? 53.114 30.494 -98.416 1.00 73.19 200 ARG A CA 1
ATOM 1558 C C . ARG A 1 200 ? 53.983 31.687 -98.019 1.00 73.19 200 ARG A C 1
ATOM 1560 O O . ARG A 1 200 ? 54.815 31.621 -97.117 1.00 73.19 200 ARG A O 1
ATOM 1567 N N . ALA A 1 201 ? 53.775 32.801 -98.720 1.00 74.88 201 ALA A N 1
ATOM 1568 C CA . ALA A 1 201 ? 54.407 34.075 -98.396 1.00 74.88 201 ALA A CA 1
ATOM 1569 C C . ALA A 1 201 ? 53.933 34.597 -97.029 1.00 74.88 201 ALA A C 1
ATOM 1571 O O . ALA A 1 201 ? 52.826 34.300 -96.594 1.00 74.88 201 ALA A O 1
ATOM 1572 N N . CYS A 1 202 ? 54.772 35.408 -96.381 1.00 77.56 202 CYS A N 1
ATOM 1573 C CA . CYS A 1 202 ? 54.476 36.024 -95.088 1.00 77.56 202 CYS A CA 1
ATOM 1574 C C . CYS A 1 202 ? 53.159 36.821 -95.128 1.00 77.56 202 CYS A C 1
ATOM 1576 O O . CYS A 1 202 ? 53.113 37.879 -95.759 1.00 77.56 202 CYS A O 1
ATOM 1578 N N . ASP A 1 203 ? 52.123 36.369 -94.414 1.00 79.56 203 ASP A N 1
ATOM 1579 C CA . ASP A 1 203 ? 50.799 37.017 -94.390 1.00 79.56 203 ASP A CA 1
ATOM 1580 C C . ASP A 1 203 ? 50.874 38.438 -93.802 1.00 79.56 203 ASP A C 1
ATOM 1582 O O . ASP A 1 203 ? 50.136 39.333 -94.204 1.00 79.56 203 ASP A O 1
ATOM 1586 N N . ALA A 1 204 ? 51.799 38.667 -92.864 1.00 77.88 204 ALA A N 1
ATOM 1587 C CA . ALA A 1 204 ? 51.970 39.955 -92.193 1.00 77.88 204 ALA A CA 1
ATOM 1588 C C . ALA A 1 204 ? 52.701 41.006 -93.050 1.00 77.88 204 ALA A C 1
ATOM 1590 O O . ALA A 1 204 ? 52.594 42.200 -92.785 1.00 77.88 204 ALA A O 1
ATOM 1591 N N . CYS A 1 205 ? 53.466 40.574 -94.054 1.00 77.00 205 CYS A N 1
ATOM 1592 C CA . CYS A 1 205 ? 54.352 41.434 -94.840 1.00 77.00 205 CYS A CA 1
ATOM 1593 C C . CYS A 1 205 ? 54.217 41.238 -96.360 1.00 77.00 205 CYS A C 1
ATOM 1595 O O . CYS A 1 205 ? 55.025 41.754 -97.132 1.00 77.00 205 CYS A O 1
ATOM 1597 N N . ALA A 1 206 ? 53.191 40.492 -96.783 1.00 73.38 206 ALA A N 1
ATOM 1598 C CA . ALA A 1 206 ? 52.815 40.217 -98.169 1.00 73.38 206 ALA A CA 1
ATOM 1599 C C . ALA A 1 206 ? 53.979 39.758 -99.077 1.00 73.38 206 ALA A C 1
ATOM 1601 O O . ALA A 1 206 ? 53.982 40.023 -100.277 1.00 73.38 206 ALA A O 1
ATOM 1602 N N . GLY A 1 207 ? 54.989 39.090 -98.508 1.00 64.50 207 GLY A N 1
ATOM 1603 C CA . GLY A 1 207 ? 56.163 38.604 -99.246 1.00 64.50 207 GLY A CA 1
ATOM 1604 C C . GLY A 1 207 ? 57.178 39.675 -99.676 1.00 64.50 207 GLY A C 1
ATOM 1605 O O . GLY A 1 207 ? 58.062 39.379 -100.475 1.00 64.50 207 GLY A O 1
ATOM 1606 N N . GLN A 1 208 ? 57.101 40.905 -99.162 1.00 62.69 208 GLN A N 1
ATOM 1607 C CA . GLN A 1 208 ? 58.043 41.971 -99.514 1.00 62.69 208 GLN A CA 1
ATOM 1608 C C . GLN A 1 208 ? 59.289 41.952 -98.616 1.00 62.69 208 GLN A C 1
ATOM 1610 O O . GLN A 1 208 ? 59.429 42.758 -97.700 1.00 62.69 208 GLN A O 1
ATOM 1615 N N . THR A 1 209 ? 60.234 41.046 -98.873 1.00 54.81 209 THR A N 1
ATOM 1616 C CA . THR A 1 209 ? 61.586 41.137 -98.293 1.00 54.81 209 THR A CA 1
ATOM 1617 C C . THR A 1 209 ? 62.507 41.880 -99.257 1.00 54.81 209 THR A C 1
ATOM 1619 O O . THR A 1 209 ? 63.090 41.284 -100.162 1.00 54.81 209 THR A O 1
ATOM 1622 N N . ALA A 1 210 ? 62.632 43.197 -99.085 1.00 46.44 210 ALA A N 1
ATOM 1623 C CA . ALA A 1 210 ? 63.667 43.979 -99.750 1.00 46.44 210 ALA A CA 1
ATOM 1624 C C . ALA A 1 210 ? 65.038 43.595 -99.167 1.00 46.44 210 ALA A C 1
ATOM 1626 O O . ALA A 1 210 ? 65.274 43.739 -97.968 1.00 46.44 210 ALA A O 1
ATOM 1627 N N . LEU A 1 211 ? 65.934 43.088 -100.017 1.00 41.41 211 LEU A N 1
ATOM 1628 C CA . LEU A 1 211 ? 67.341 42.856 -99.693 1.00 41.41 211 LEU A CA 1
ATOM 1629 C C . LEU A 1 211 ? 67.955 44.152 -99.147 1.00 41.41 211 LEU A C 1
ATOM 1631 O O . LEU A 1 211 ? 68.154 45.111 -99.893 1.00 41.41 211 LEU A O 1
ATOM 1635 N N . ILE A 1 212 ? 68.288 44.172 -97.855 1.00 44.22 212 ILE A N 1
ATOM 1636 C CA . ILE A 1 212 ? 69.207 45.168 -97.306 1.00 44.22 212 ILE A CA 1
ATOM 1637 C C . ILE A 1 212 ? 70.579 44.836 -97.895 1.00 44.22 212 ILE A C 1
ATOM 1639 O O . ILE A 1 212 ? 71.305 43.976 -97.401 1.00 44.22 212 ILE A O 1
ATOM 1643 N N . THR A 1 213 ? 70.922 45.490 -99.001 1.00 37.38 213 THR A N 1
ATOM 1644 C CA . THR A 1 213 ? 72.301 45.564 -99.474 1.00 37.38 213 THR A CA 1
ATOM 1645 C C . THR A 1 213 ? 73.142 46.206 -98.382 1.00 37.38 213 THR A C 1
ATOM 1647 O O . THR A 1 213 ? 72.921 47.366 -98.028 1.00 37.38 213 THR A O 1
ATOM 1650 N N . ALA A 1 214 ? 74.110 45.449 -97.871 1.00 34.84 214 ALA A N 1
ATOM 1651 C CA . ALA A 1 214 ? 75.202 45.976 -97.076 1.00 34.84 214 ALA A CA 1
ATOM 1652 C C . ALA A 1 214 ? 75.856 47.155 -97.816 1.00 34.84 214 ALA A C 1
ATOM 1654 O O . ALA A 1 214 ? 76.267 47.028 -98.972 1.00 34.84 214 ALA A O 1
ATOM 1655 N N . ARG A 1 215 ? 75.956 48.299 -97.140 1.00 37.69 215 ARG A N 1
ATOM 1656 C CA . ARG A 1 215 ? 76.898 49.363 -97.479 1.00 37.69 215 ARG A CA 1
ATOM 1657 C C . ARG A 1 215 ? 77.825 49.558 -96.283 1.00 37.69 215 ARG A C 1
ATOM 1659 O O . ARG A 1 215 ? 77.353 49.733 -95.163 1.00 37.69 215 ARG A O 1
ATOM 1666 N N . SER A 1 216 ? 79.112 49.436 -96.595 1.00 41.06 216 SER A N 1
ATOM 1667 C CA . SER A 1 216 ? 80.294 49.927 -95.879 1.00 41.06 216 SER A CA 1
ATOM 1668 C C . SER A 1 216 ? 80.119 51.314 -95.277 1.00 41.06 216 SER A C 1
ATOM 1670 O O . SER A 1 216 ? 79.511 52.149 -95.989 1.00 41.06 216 SER A O 1
#

Radius of gyration: 63.71 Å; chains: 1; bounding box: 126×79×151 Å

Organism: Pseudomonas putida (strain DOT-T1E) (NCBI:txid1196325)